Protein AF-0000000072570140 (afdb_homodimer)

Radius of gyration: 16.94 Å; Cα contacts (8 Å, |Δi|>4): 378; chains: 2; bounding box: 34×47×38 Å

Sequence (196 aa):
MKYFLIEGIVTHPERMTEKIMQEHQDYTGILMKEGKVLFSSLKSDMSSSITVVKSETEQIVQDFYREDPFLKNNIITYSISELDIHYNVSDSENWFQKMKYFLIEGIVTHPERMTEKIMQEHQDYTGILMKEGKVLFSSLKSDMSSSITVVKSETEQIVQDFYREDPFLKNNIITYSISELDIHYNVSDSENWFQK

InterPro domains:
  IPR011008 Dimeric alpha-beta barrel [SSF54909] (1-80)

Structure (mmCIF, N/CA/C/O backbone):
data_AF-0000000072570140-model_v1
#
loop_
_entity.id
_entity.type
_entity.pdbx_description
1 polymer 'YCII-related domain-containing protein'
#
loop_
_atom_site.group_PDB
_atom_site.id
_atom_site.type_symbol
_atom_site.label_atom_id
_atom_site.label_alt_id
_atom_site.label_comp_id
_atom_site.label_asym_id
_atom_site.label_entity_id
_atom_site.label_seq_id
_atom_site.pdbx_PDB_ins_code
_atom_site.Cartn_x
_atom_site.Cartn_y
_atom_site.Cartn_z
_atom_site.occupancy
_atom_site.B_iso_or_equiv
_atom_site.auth_seq_id
_atom_site.auth_comp_id
_atom_site.auth_asym_id
_atom_site.auth_atom_id
_atom_site.pdbx_PDB_model_num
ATOM 1 N N . MET A 1 1 ? -17.109 0.605 -6.273 1 92.06 1 MET A N 1
ATOM 2 C CA . MET A 1 1 ? -15.922 -0.218 -6.078 1 92.06 1 MET A CA 1
ATOM 3 C C . MET A 1 1 ? -15.133 0.239 -4.855 1 92.06 1 MET A C 1
ATOM 5 O O . MET A 1 1 ? -15.094 1.432 -4.547 1 92.06 1 MET A O 1
ATOM 9 N N . LYS A 1 2 ? -14.695 -0.801 -4.133 1 97.44 2 LYS A N 1
ATOM 10 C CA . LYS A 1 2 ? -13.867 -0.566 -2.955 1 97.44 2 LYS A CA 1
ATOM 11 C C . LYS A 1 2 ? -12.406 -0.902 -3.236 1 97.44 2 LYS A C 1
ATOM 13 O O . LYS A 1 2 ? -12.094 -1.59 -4.211 1 97.44 2 LYS A O 1
ATOM 18 N N . TYR A 1 3 ? -11.5 -0.307 -2.428 1 98.5 3 TYR A N 1
ATOM 19 C CA . TYR A 1 3 ? -10.062 -0.52 -2.578 1 98.5 3 TYR A CA 1
ATOM 20 C C . TYR A 1 3 ? -9.5 -1.3 -1.396 1 98.5 3 TYR A C 1
ATOM 22 O O . TYR A 1 3 ? -9.891 -1.066 -0.25 1 98.5 3 TYR A O 1
ATOM 30 N N . PHE A 1 4 ? -8.586 -2.195 -1.706 1 98.81 4 PHE A N 1
ATOM 31 C CA . PHE A 1 4 ? -8.039 -3.055 -0.665 1 98.81 4 PHE A CA 1
ATOM 32 C C . PHE A 1 4 ? -6.52 -3.156 -0.787 1 98.81 4 PHE A C 1
ATOM 34 O O . PHE A 1 4 ? -5.988 -3.244 -1.894 1 98.81 4 PHE A O 1
ATOM 41 N N . LEU A 1 5 ? -5.871 -3.082 0.34 1 98.81 5 LEU A N 1
ATOM 42 C CA . LEU A 1 5 ? -4.469 -3.479 0.456 1 98.81 5 LEU A CA 1
ATOM 43 C C . LEU A 1 5 ? -4.352 -4.961 0.793 1 98.81 5 LEU A C 1
ATOM 45 O O . LEU A 1 5 ? -4.941 -5.43 1.771 1 98.81 5 LEU A O 1
ATOM 49 N N . ILE A 1 6 ? -3.598 -5.691 -0.021 1 98.81 6 ILE A N 1
ATOM 50 C CA . ILE A 1 6 ? -3.223 -7.074 0.255 1 98.81 6 ILE A CA 1
ATOM 51 C C . ILE A 1 6 ? -1.755 -7.137 0.675 1 98.81 6 ILE A C 1
ATOM 53 O O . ILE A 1 6 ? -0.86 -6.859 -0.126 1 98.81 6 ILE A O 1
ATOM 57 N N . GLU A 1 7 ? -1.538 -7.43 1.908 1 98.56 7 GLU A N 1
ATOM 58 C CA . GLU A 1 7 ? -0.18 -7.684 2.381 1 98.56 7 GLU A CA 1
ATOM 59 C C . GLU A 1 7 ? 0.076 -9.18 2.543 1 98.56 7 GLU A C 1
ATOM 61 O O . GLU A 1 7 ? -0.652 -9.867 3.264 1 98.56 7 GLU A O 1
ATOM 66 N N . GLY A 1 8 ? 1.07 -9.656 1.842 1 98.56 8 GLY A N 1
ATOM 67 C CA . GLY A 1 8 ? 1.471 -11.047 1.928 1 98.56 8 GLY A CA 1
ATOM 68 C C . GLY A 1 8 ? 2.818 -11.242 2.598 1 98.56 8 GLY A C 1
ATOM 69 O O . GLY A 1 8 ? 3.854 -10.883 2.033 1 98.56 8 GLY A O 1
ATOM 70 N N . ILE A 1 9 ? 2.816 -11.797 3.799 1 98.38 9 ILE A N 1
ATOM 71 C CA . ILE A 1 9 ? 4.055 -12.102 4.504 1 98.38 9 ILE A CA 1
ATOM 72 C C . ILE A 1 9 ? 4.625 -13.422 3.998 1 98.38 9 ILE A C 1
ATOM 74 O O . ILE A 1 9 ? 3.963 -14.461 4.07 1 98.38 9 ILE A O 1
ATOM 78 N N . VAL A 1 10 ? 5.836 -13.32 3.51 1 97.62 10 VAL A N 1
ATOM 79 C CA . VAL A 1 10 ? 6.504 -14.523 3.029 1 97.62 10 VAL A CA 1
ATOM 80 C C . VAL A 1 10 ? 7.094 -15.289 4.211 1 97.62 10 VAL A C 1
ATOM 82 O O . VAL A 1 10 ? 8.0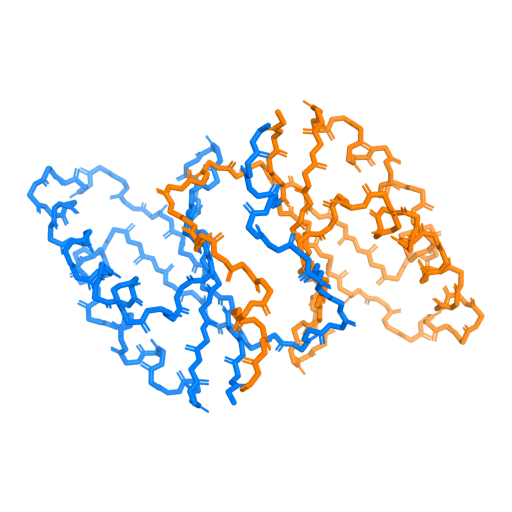62 -14.844 4.832 1 97.62 10 VAL A O 1
ATOM 85 N N . THR A 1 11 ? 6.57 -16.469 4.461 1 96.88 11 THR A N 1
ATOM 86 C CA . THR A 1 11 ? 6.941 -17.219 5.66 1 96.88 11 THR A CA 1
ATOM 87 C C . THR A 1 11 ? 7.914 -18.344 5.32 1 96.88 11 THR A C 1
ATOM 89 O O . THR A 1 11 ? 8.805 -18.656 6.109 1 96.88 11 THR A O 1
ATOM 92 N N . HIS A 1 12 ? 7.77 -19 4.156 1 97.38 12 HIS A N 1
ATOM 93 C CA . HIS A 1 12 ? 8.602 -20.125 3.75 1 97.38 12 HIS A CA 1
ATOM 94 C C . HIS A 1 12 ? 9.086 -19.953 2.312 1 97.38 12 HIS A C 1
ATOM 96 O O . HIS A 1 12 ? 8.703 -20.734 1.432 1 97.38 12 HIS A O 1
ATOM 102 N N . PRO A 1 13 ? 9.984 -18.969 2.225 1 95.38 13 PRO A N 1
ATOM 103 C CA . PRO A 1 13 ? 10.461 -18.703 0.863 1 95.38 13 PRO A CA 1
ATOM 104 C C . PRO A 1 13 ? 11.148 -19.922 0.233 1 95.38 13 PRO A C 1
ATOM 106 O O . PRO A 1 13 ? 11.203 -20.031 -0.994 1 95.38 13 PRO A O 1
ATOM 109 N N . GLU A 1 14 ? 11.664 -20.828 1.048 1 96.19 14 GLU A N 1
ATOM 110 C CA . GLU A 1 14 ? 12.375 -22 0.545 1 96.19 14 GLU A CA 1
ATOM 111 C C . GLU A 1 14 ? 11.43 -22.938 -0.189 1 96.19 14 GLU A C 1
ATOM 113 O O . GLU A 1 14 ? 11.875 -23.812 -0.949 1 96.19 14 GLU A O 1
ATOM 118 N N . ARG A 1 15 ? 10.141 -22.812 -0.042 1 97.69 15 ARG A N 1
ATOM 119 C CA . ARG A 1 15 ? 9.156 -23.672 -0.678 1 97.69 15 ARG A CA 1
ATOM 120 C C . ARG A 1 15 ? 8.781 -23.156 -2.061 1 97.69 15 ARG A C 1
ATOM 122 O O . ARG A 1 15 ? 8.047 -23.812 -2.801 1 97.69 15 ARG A O 1
ATOM 129 N N . MET A 1 16 ? 9.258 -22.031 -2.4 1 96.5 16 MET A N 1
ATOM 130 C CA . MET A 1 16 ? 8.914 -21.406 -3.676 1 96.5 16 MET A CA 1
ATOM 131 C C . MET A 1 16 ? 9.68 -22.062 -4.82 1 96.5 16 MET A C 1
ATOM 133 O O . MET A 1 16 ? 10.758 -21.594 -5.195 1 96.5 16 MET A O 1
ATOM 137 N N . THR A 1 17 ? 9.086 -23.047 -5.426 1 97.5 17 THR A N 1
ATOM 138 C CA . THR A 1 17 ? 9.664 -23.625 -6.625 1 97.5 17 THR A CA 1
ATOM 139 C C . THR A 1 17 ? 9.273 -22.828 -7.863 1 97.5 17 THR A C 1
ATOM 141 O O . THR A 1 17 ? 8.359 -22 -7.812 1 97.5 17 THR A O 1
ATOM 144 N N . GLU A 1 18 ? 10.047 -23.062 -8.938 1 97.25 18 GLU A N 1
ATOM 145 C CA . GLU A 1 18 ? 9.711 -22.406 -10.195 1 97.25 18 GLU A CA 1
ATOM 146 C C . GLU A 1 18 ? 8.281 -22.734 -10.625 1 97.25 18 GLU A C 1
ATOM 148 O O . GLU A 1 18 ? 7.566 -21.859 -11.125 1 97.25 18 GLU A O 1
ATOM 153 N N . LYS A 1 19 ? 7.906 -23.922 -10.414 1 98.31 19 LYS A N 1
ATOM 154 C CA . LYS A 1 19 ? 6.566 -24.359 -10.797 1 98.31 19 LYS A CA 1
ATOM 155 C C . LYS A 1 19 ? 5.496 -23.625 -9.992 1 98.31 19 LYS A C 1
ATOM 157 O O . LYS A 1 19 ? 4.527 -23.109 -10.555 1 98.31 19 LYS A O 1
ATOM 162 N N . ILE A 1 20 ? 5.598 -23.547 -8.68 1 98.25 20 ILE A N 1
ATOM 163 C CA . ILE A 1 20 ? 4.613 -22.906 -7.812 1 98.25 20 ILE A CA 1
ATOM 164 C C . ILE A 1 20 ? 4.566 -21.406 -8.117 1 98.25 20 ILE A C 1
ATOM 166 O O . ILE A 1 20 ? 3.494 -20.797 -8.117 1 98.25 20 ILE A O 1
ATOM 170 N N . MET A 1 21 ? 5.723 -20.891 -8.391 1 97 21 MET A N 1
ATOM 171 C CA . MET A 1 21 ? 5.805 -19.484 -8.773 1 97 21 MET A CA 1
ATOM 172 C C . MET A 1 21 ? 5 -19.203 -10.047 1 97 21 MET A C 1
ATOM 174 O O . MET A 1 21 ? 4.223 -18.25 -10.102 1 97 21 MET A O 1
ATOM 178 N N . GLN A 1 22 ? 5.18 -20.031 -11.039 1 98.19 22 GLN A N 1
ATOM 179 C CA . GLN A 1 22 ? 4.438 -19.875 -12.289 1 98.19 22 GLN A CA 1
ATOM 180 C C . GLN A 1 22 ? 2.934 -20 -12.047 1 98.19 22 GLN A C 1
ATOM 182 O O . GLN A 1 22 ? 2.143 -19.234 -12.594 1 98.19 22 GLN A O 1
ATOM 187 N N . GLU A 1 23 ? 2.545 -20.938 -11.227 1 98.62 23 GLU A N 1
ATOM 188 C CA . GLU A 1 23 ? 1.137 -21.109 -10.891 1 98.62 23 GLU A CA 1
ATOM 189 C C . GLU A 1 23 ? 0.575 -19.875 -10.195 1 98.62 23 GLU A C 1
ATOM 191 O O . GLU A 1 23 ? -0.545 -19.438 -10.484 1 98.62 23 GLU A O 1
ATOM 196 N N . HIS A 1 24 ? 1.32 -19.344 -9.266 1 98.19 24 HIS A N 1
ATOM 197 C CA . HIS A 1 24 ? 0.935 -18.141 -8.547 1 98.19 24 HIS A CA 1
ATOM 198 C C . HIS A 1 24 ? 0.761 -16.969 -9.508 1 98.19 24 HIS A C 1
ATOM 200 O O . HIS A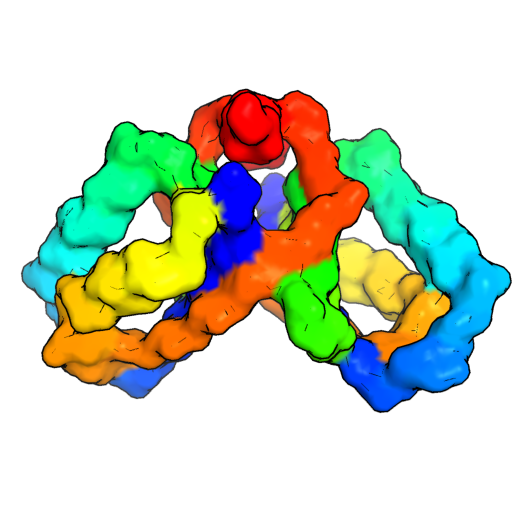 1 24 ? -0.252 -16.266 -9.461 1 98.19 24 HIS A O 1
ATOM 206 N N . GLN A 1 25 ? 1.723 -16.781 -10.367 1 97.25 25 GLN A N 1
ATOM 207 C CA . GLN A 1 25 ? 1.676 -15.688 -11.328 1 97.25 25 GLN A CA 1
ATOM 208 C C . GLN A 1 25 ? 0.486 -15.828 -12.273 1 97.25 25 GLN A C 1
ATOM 210 O O . GLN A 1 25 ? -0.207 -14.852 -12.562 1 97.25 25 GLN A O 1
ATOM 215 N N . ASP A 1 26 ? 0.3 -17.062 -12.773 1 98.19 26 ASP A N 1
ATOM 216 C CA . ASP A 1 26 ? -0.85 -17.312 -13.633 1 98.19 26 ASP A CA 1
ATOM 217 C C . ASP A 1 26 ? -2.158 -17 -12.906 1 98.19 26 ASP A C 1
ATOM 219 O O . ASP A 1 26 ? -3.066 -16.406 -13.477 1 98.19 26 ASP A O 1
ATOM 223 N N . TYR A 1 27 ? -2.234 -17.422 -11.719 1 98.62 27 TYR A N 1
ATOM 224 C CA . TYR A 1 27 ? -3.451 -17.234 -10.938 1 98.62 27 TYR A CA 1
ATOM 225 C C . TYR A 1 27 ? -3.719 -15.758 -10.68 1 98.62 27 TYR A C 1
ATOM 227 O O . TYR A 1 27 ? -4.793 -15.25 -11.008 1 98.62 27 TYR A O 1
ATOM 235 N N . THR A 1 28 ? -2.68 -15.016 -10.125 1 97.25 28 THR A N 1
ATOM 236 C CA . THR A 1 28 ? -2.879 -13.609 -9.797 1 97.25 28 THR A CA 1
ATOM 237 C C . THR A 1 28 ? -2.988 -12.773 -11.07 1 97.25 28 THR A C 1
ATOM 239 O O . THR A 1 28 ? -3.582 -11.688 -11.055 1 97.25 28 THR A O 1
ATOM 242 N N . GLY A 1 29 ? -2.416 -13.305 -12.141 1 97.44 29 GLY A N 1
ATOM 243 C CA . GLY A 1 29 ? -2.551 -12.648 -13.43 1 97.44 29 GLY A CA 1
ATOM 244 C C . GLY A 1 29 ? -3.994 -12.438 -13.844 1 97.44 29 GLY A C 1
ATOM 245 O O . GLY A 1 29 ? -4.297 -11.539 -14.625 1 97.44 29 GLY A O 1
ATOM 246 N N . ILE A 1 30 ? -4.875 -13.258 -13.406 1 97.19 30 ILE A N 1
ATOM 247 C CA . ILE A 1 30 ? -6.297 -13.133 -13.711 1 97.19 30 ILE A CA 1
ATOM 248 C C . ILE A 1 30 ? -6.797 -11.758 -13.281 1 97.19 30 ILE A C 1
ATOM 250 O O . ILE A 1 30 ? -7.461 -11.062 -14.055 1 97.19 30 ILE A O 1
ATOM 254 N N . LEU A 1 31 ? -6.488 -11.336 -12.055 1 96.5 31 LEU A N 1
ATOM 255 C CA . LEU A 1 31 ? -6.91 -10.039 -11.539 1 96.5 31 LEU A CA 1
ATOM 256 C C . LEU A 1 31 ? -6.293 -8.906 -12.352 1 96.5 31 LEU A C 1
ATOM 258 O O . LEU A 1 31 ? -6.934 -7.879 -12.57 1 96.5 31 LEU A O 1
ATOM 262 N N . MET A 1 32 ? -5.07 -9.156 -12.773 1 96.31 32 MET A N 1
ATOM 263 C CA . MET A 1 32 ? -4.375 -8.156 -13.578 1 96.31 32 MET A CA 1
ATOM 264 C C . MET A 1 32 ? -5.059 -7.965 -14.93 1 96.31 32 MET A C 1
ATOM 266 O O . MET A 1 32 ? -5.289 -6.836 -15.359 1 96.31 32 MET A O 1
ATOM 270 N N . LYS A 1 33 ? -5.402 -9.039 -15.5 1 96.06 33 LYS A N 1
ATOM 271 C CA . LYS A 1 33 ? -6.066 -9 -16.797 1 96.06 33 LYS A CA 1
ATOM 272 C C . LYS A 1 33 ? -7.445 -8.352 -16.703 1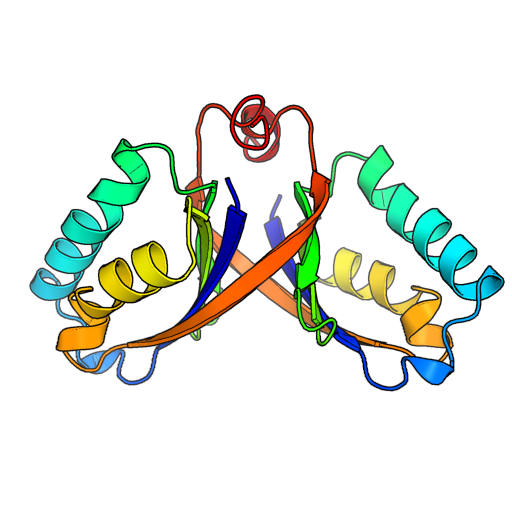 96.06 33 LYS A C 1
ATOM 274 O O . LYS A 1 33 ? -7.887 -7.676 -17.625 1 96.06 33 LYS A O 1
ATOM 279 N N . GLU A 1 34 ? -8.07 -8.438 -15.594 1 96.06 34 GLU A N 1
ATOM 280 C CA . GLU A 1 34 ? -9.391 -7.859 -15.367 1 96.06 34 GLU A CA 1
ATOM 281 C C . GLU A 1 34 ? -9.289 -6.371 -15.031 1 96.06 34 GLU A C 1
ATOM 283 O O . GLU A 1 34 ? -10.305 -5.703 -14.844 1 96.06 34 GLU A O 1
ATOM 288 N N . GLY A 1 35 ? -8.109 -5.855 -14.836 1 94.88 35 GLY A N 1
ATOM 289 C CA . GLY A 1 35 ? -7.906 -4.445 -14.539 1 94.88 35 GLY A CA 1
ATOM 290 C C . GLY A 1 35 ? -8.156 -4.102 -13.086 1 94.88 35 GLY A C 1
ATOM 291 O O . GLY A 1 35 ? -8.422 -2.943 -12.75 1 94.88 35 GLY A O 1
ATOM 292 N N . LYS A 1 36 ? -8.07 -5.09 -12.211 1 96.94 36 LYS A N 1
ATOM 293 C CA . LYS A 1 36 ? -8.461 -4.879 -10.82 1 96.94 36 LYS A CA 1
ATOM 294 C C . LYS A 1 36 ? -7.238 -4.57 -9.953 1 96.94 36 LYS A C 1
ATOM 296 O O . LYS A 1 36 ? -7.383 -4.145 -8.805 1 96.94 36 LYS A O 1
ATOM 301 N N . VAL A 1 37 ? -6.043 -4.75 -10.5 1 97.56 37 VAL A N 1
ATOM 302 C CA . VAL A 1 37 ? -4.82 -4.539 -9.734 1 97.56 37 VAL A CA 1
ATOM 303 C C . VAL A 1 37 ? -4.203 -3.195 -10.109 1 97.56 37 VAL A C 1
ATOM 305 O O . VAL A 1 37 ? -3.934 -2.932 -11.281 1 97.56 37 VAL A O 1
ATOM 308 N N . LEU A 1 38 ? -4.039 -2.342 -9.055 1 97 38 LEU A N 1
ATOM 309 C CA . LEU A 1 38 ? -3.334 -1.089 -9.297 1 97 38 LEU A CA 1
ATOM 310 C C . LEU A 1 38 ? -1.847 -1.337 -9.516 1 97 38 LEU A C 1
ATOM 312 O O . LEU A 1 38 ? -1.289 -0.917 -10.539 1 97 38 LEU A O 1
ATOM 316 N N . PHE A 1 39 ? -1.27 -1.992 -8.578 1 97.5 39 PHE A N 1
ATOM 317 C CA . PHE A 1 39 ? 0.095 -2.488 -8.719 1 97.5 39 PHE A CA 1
ATOM 318 C C . PHE A 1 39 ? 0.314 -3.721 -7.844 1 97.5 39 PHE A C 1
ATOM 320 O O . PHE A 1 39 ? -0.443 -3.965 -6.902 1 97.5 39 PHE A O 1
ATOM 327 N N . SER A 1 40 ? 1.276 -4.551 -8.141 1 97.94 40 SER A N 1
ATOM 328 C CA . SER A 1 40 ? 1.784 -5.68 -7.375 1 97.94 40 SER A CA 1
ATOM 329 C C . SER A 1 40 ? 3.285 -5.559 -7.137 1 97.94 40 SER A C 1
ATOM 331 O O . SER A 1 40 ? 4.035 -5.18 -8.039 1 97.94 40 SER A O 1
ATOM 333 N N . SER A 1 41 ? 3.686 -5.848 -5.895 1 98.25 41 SER A N 1
ATOM 334 C CA . SER A 1 41 ? 5.074 -5.59 -5.531 1 98.25 41 SER A CA 1
ATOM 335 C C . SER A 1 41 ? 5.551 -6.551 -4.445 1 98.25 41 SER A C 1
ATOM 337 O O . SER A 1 41 ? 4.746 -7.266 -3.848 1 98.25 41 SER A O 1
ATOM 339 N N . LEU A 1 42 ? 6.844 -6.609 -4.32 1 96.62 42 LEU A N 1
ATOM 340 C CA . LEU A 1 42 ? 7.578 -7.215 -3.215 1 96.62 42 LEU A CA 1
ATOM 341 C C . LEU A 1 42 ? 8.438 -6.18 -2.496 1 96.62 42 LEU A C 1
ATOM 343 O O . LEU A 1 42 ? 9.078 -5.348 -3.137 1 96.62 42 LEU A O 1
ATOM 347 N N . LYS A 1 43 ? 8.305 -6.16 -1.139 1 97.06 43 LYS A N 1
ATOM 348 C CA . LYS A 1 43 ? 9.281 -5.32 -0.453 1 97.06 43 LYS A CA 1
ATOM 349 C C . LYS A 1 43 ? 10.711 -5.73 -0.811 1 97.06 43 LYS A C 1
ATOM 351 O O . LYS A 1 43 ? 10.992 -6.914 -0.994 1 97.06 43 LYS A O 1
ATOM 356 N N . SER A 1 44 ? 11.594 -4.793 -0.907 1 94.38 44 SER A N 1
ATOM 357 C CA . SER A 1 44 ? 12.938 -5.031 -1.434 1 94.38 44 SER A CA 1
ATOM 358 C C . SER A 1 44 ? 13.703 -6.031 -0.573 1 94.38 44 SER A C 1
ATOM 360 O O . SER A 1 44 ? 14.641 -6.668 -1.043 1 94.38 44 SER A O 1
ATOM 362 N N . ASP A 1 45 ? 13.25 -6.145 0.712 1 93.38 45 ASP A N 1
ATOM 363 C CA . ASP A 1 45 ? 13.891 -7.141 1.562 1 93.38 45 ASP A CA 1
ATOM 364 C C . ASP A 1 45 ? 13.234 -8.508 1.396 1 93.38 45 ASP A C 1
ATOM 366 O O . ASP A 1 45 ? 13.547 -9.445 2.133 1 93.38 45 ASP A O 1
ATOM 370 N N . MET A 1 46 ? 12.289 -8.578 0.51 1 91.12 46 MET A N 1
ATOM 371 C CA . MET A 1 46 ? 11.602 -9.797 0.101 1 91.12 46 MET A CA 1
ATOM 372 C C . MET A 1 46 ? 10.742 -10.344 1.237 1 91.12 46 MET A C 1
ATOM 374 O O . MET A 1 46 ? 10.297 -11.492 1.186 1 91.12 46 MET A O 1
ATOM 378 N N . SER A 1 47 ? 10.469 -9.516 2.172 1 94.88 47 SER A N 1
ATOM 379 C CA . SER A 1 47 ? 9.758 -9.984 3.355 1 94.88 47 SER A CA 1
ATOM 380 C C . SER A 1 47 ? 8.258 -10.039 3.115 1 94.88 47 SER A C 1
ATOM 382 O O . SER A 1 47 ? 7.555 -10.867 3.703 1 94.88 47 SER A O 1
ATOM 384 N N . SER A 1 48 ? 7.75 -9.125 2.33 1 97.69 48 SER A N 1
ATOM 385 C CA . SER A 1 48 ? 6.301 -9 2.211 1 97.69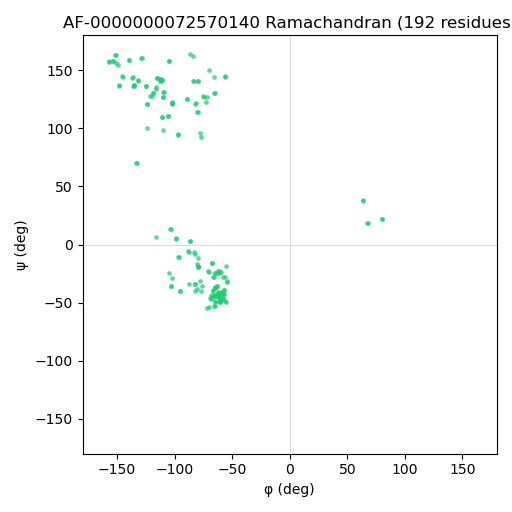 48 SER A CA 1
ATOM 386 C C . SER A 1 48 ? 5.898 -8.523 0.819 1 97.69 48 SER A C 1
ATOM 388 O O . SER A 1 48 ? 6.559 -7.656 0.24 1 97.69 48 SER A O 1
ATOM 390 N N . SER A 1 49 ? 4.871 -9.164 0.285 1 98.31 49 SER A N 1
ATOM 391 C CA . SER A 1 49 ? 4.234 -8.625 -0.915 1 98.31 49 SER A CA 1
ATOM 392 C C . SER A 1 49 ? 3.219 -7.543 -0.566 1 98.31 49 SER A C 1
ATOM 394 O O . SER A 1 49 ? 2.539 -7.629 0.459 1 98.31 49 SER A O 1
ATOM 396 N N . ILE A 1 50 ? 3.143 -6.5 -1.34 1 98.69 50 ILE A N 1
ATOM 397 C CA . ILE A 1 50 ? 2.166 -5.422 -1.227 1 98.69 50 ILE A CA 1
ATOM 398 C C . ILE A 1 50 ? 1.418 -5.262 -2.547 1 98.69 50 ILE A C 1
ATOM 400 O O . ILE A 1 50 ? 2.033 -5.043 -3.594 1 98.69 50 ILE A O 1
ATOM 404 N N . THR A 1 51 ? 0.156 -5.402 -2.508 1 98.75 51 THR A N 1
ATOM 405 C CA . THR A 1 51 ? -0.697 -5.254 -3.684 1 98.75 51 THR A CA 1
ATOM 406 C C . THR A 1 51 ? -1.94 -4.434 -3.348 1 98.75 51 THR A C 1
ATOM 408 O O . THR A 1 51 ? -2.543 -4.617 -2.287 1 98.75 51 THR A O 1
ATOM 411 N N . VAL A 1 52 ? -2.334 -3.506 -4.211 1 98.5 52 VAL A N 1
ATOM 412 C CA . VAL A 1 52 ? -3.598 -2.789 -4.082 1 98.5 52 VAL A CA 1
ATOM 413 C C . VAL A 1 52 ? -4.555 -3.225 -5.188 1 98.5 52 VAL A C 1
ATOM 415 O O . VAL A 1 52 ? -4.203 -3.203 -6.371 1 98.5 52 VAL A O 1
ATOM 418 N N . VAL A 1 53 ? -5.73 -3.621 -4.789 1 98.44 53 VAL A N 1
ATOM 419 C CA . VAL A 1 53 ? -6.734 -4.094 -5.734 1 98.44 53 VAL A CA 1
ATOM 420 C C . VAL A 1 53 ? -8.055 -3.369 -5.488 1 98.44 53 VAL A C 1
ATOM 422 O O . VAL A 1 53 ? -8.266 -2.797 -4.418 1 98.44 53 VAL A O 1
ATOM 425 N N . LYS A 1 54 ? -8.93 -3.385 -6.496 1 97.88 54 LYS A N 1
ATOM 426 C CA . LYS A 1 54 ? -10.297 -2.902 -6.32 1 97.88 54 LYS A CA 1
ATOM 427 C C . LYS A 1 54 ? -11.305 -4.035 -6.492 1 97.88 54 LYS A C 1
ATOM 429 O O . LYS A 1 54 ? -11.062 -4.98 -7.242 1 97.88 54 LYS A O 1
ATOM 434 N N . SER A 1 55 ? -12.352 -4.043 -5.742 1 98.25 55 SER A N 1
ATOM 435 C CA . SER A 1 55 ? -13.391 -5.07 -5.727 1 98.25 55 SER A CA 1
ATOM 436 C C . SER A 1 55 ? -14.703 -4.523 -5.18 1 98.25 55 SER A C 1
ATOM 438 O O . SER A 1 55 ? -14.711 -3.525 -4.457 1 98.25 55 SER A O 1
ATOM 440 N N . GLU A 1 56 ? -15.805 -5.191 -5.543 1 97.88 56 GLU A N 1
ATOM 441 C CA . GLU A 1 56 ? -17.109 -4.797 -5.02 1 97.88 56 GLU A CA 1
ATOM 442 C C . GLU A 1 56 ? -17.203 -5.043 -3.518 1 97.88 56 GLU A C 1
ATOM 444 O O . GLU A 1 56 ? -17.797 -4.25 -2.787 1 97.88 56 GLU A O 1
ATOM 449 N N . THR A 1 57 ? -16.641 -6.168 -3.084 1 98.06 57 THR A N 1
ATOM 450 C CA . THR A 1 57 ? -16.688 -6.508 -1.665 1 98.06 57 THR A CA 1
ATOM 451 C C . THR A 1 57 ? -15.359 -7.094 -1.199 1 98.06 57 THR A C 1
ATOM 453 O O . THR A 1 57 ? -14.562 -7.57 -2.014 1 98.06 57 THR A O 1
ATOM 456 N N . GLU A 1 58 ? -15.188 -7.008 0.129 1 98.12 58 GLU A N 1
ATOM 457 C CA . GLU A 1 58 ? -14.008 -7.625 0.727 1 98.12 58 GLU A CA 1
ATOM 458 C C . GLU A 1 58 ? -14.031 -9.141 0.557 1 98.12 58 GLU A C 1
ATOM 460 O O . GLU A 1 58 ? -12.984 -9.773 0.366 1 98.12 58 GLU A O 1
ATOM 465 N N . GLN A 1 59 ? -15.203 -9.711 0.653 1 98.62 59 GLN A N 1
ATOM 466 C CA . GLN A 1 59 ? -15.359 -11.164 0.554 1 98.62 59 GLN A CA 1
ATOM 467 C C . GLN A 1 59 ? -14.805 -11.68 -0.771 1 98.62 59 GLN A C 1
ATOM 469 O O . GLN A 1 59 ? -14.172 -12.734 -0.813 1 98.62 59 GLN A O 1
ATOM 474 N N . ILE A 1 60 ? -15.047 -11.008 -1.881 1 98.62 60 ILE A N 1
ATOM 475 C CA . ILE A 1 60 ? -14.555 -11.398 -3.195 1 98.62 60 ILE A CA 1
ATOM 476 C C . ILE A 1 60 ? -13.023 -11.461 -3.174 1 98.62 60 ILE A C 1
ATOM 478 O O . ILE A 1 60 ? -12.43 -12.414 -3.684 1 98.62 60 ILE A O 1
ATOM 482 N N . VAL A 1 61 ? -12.383 -10.5 -2.52 1 98.75 61 VAL A N 1
ATOM 483 C CA . VAL A 1 61 ? -10.93 -10.43 -2.428 1 98.75 61 VAL A CA 1
ATOM 484 C C . VAL A 1 61 ? -10.414 -11.586 -1.57 1 98.75 61 VAL A C 1
ATOM 486 O O . VAL A 1 61 ? -9.469 -12.281 -1.957 1 98.75 61 VAL A O 1
ATOM 489 N N . GLN A 1 62 ? -11.07 -11.75 -0.437 1 98.56 62 GLN A N 1
ATOM 490 C CA . GLN A 1 62 ? -10.68 -12.828 0.46 1 98.56 62 GLN A CA 1
ATOM 491 C C . GLN A 1 62 ? -10.773 -14.188 -0.24 1 98.56 62 GLN A C 1
ATOM 493 O O . GLN A 1 62 ? -9.844 -14.992 -0.163 1 98.56 62 GLN A O 1
ATOM 498 N N . ASP A 1 63 ? -11.859 -14.398 -0.933 1 98.62 63 ASP A N 1
ATOM 499 C CA . ASP A 1 63 ? -12.055 -15.664 -1.639 1 98.62 63 ASP A CA 1
ATOM 500 C C . ASP A 1 63 ? -10.992 -15.867 -2.709 1 98.62 63 ASP A C 1
ATOM 502 O O . ASP A 1 63 ? -10.5 -16.984 -2.9 1 98.62 63 ASP A O 1
ATOM 506 N N . PHE A 1 64 ? -10.695 -14.844 -3.375 1 98.81 64 PHE A N 1
ATOM 507 C CA . PHE A 1 64 ? -9.68 -14.93 -4.418 1 98.81 64 PHE A CA 1
ATOM 508 C C . PHE A 1 64 ? -8.336 -15.336 -3.836 1 98.81 64 PHE A C 1
ATOM 510 O O . PHE A 1 64 ? -7.719 -16.297 -4.301 1 98.81 64 PHE A O 1
ATOM 517 N N . TYR A 1 65 ? -7.867 -14.719 -2.793 1 98.69 65 TYR A N 1
ATOM 518 C CA . TYR A 1 65 ? -6.516 -14.93 -2.289 1 98.69 65 TYR A CA 1
ATOM 519 C C . TYR A 1 65 ? -6.43 -16.203 -1.464 1 98.69 65 TYR A C 1
ATOM 521 O O . TYR A 1 65 ? -5.34 -16.734 -1.238 1 98.69 65 TYR A O 1
ATOM 529 N N . ARG A 1 66 ? -7.594 -16.672 -1.025 1 98.38 66 ARG A N 1
ATOM 530 C CA . ARG A 1 66 ? -7.625 -17.984 -0.368 1 98.38 66 ARG A CA 1
ATOM 531 C C . ARG A 1 66 ? -7.195 -19.094 -1.326 1 98.38 66 ARG A C 1
ATOM 533 O O . ARG A 1 66 ? -6.723 -20.141 -0.894 1 98.38 66 ARG A O 1
ATOM 540 N N . GLU A 1 67 ? -7.355 -18.844 -2.613 1 98.56 67 GLU A N 1
ATOM 541 C CA . GLU A 1 67 ? -7.059 -19.859 -3.617 1 98.56 67 GLU A CA 1
ATOM 542 C C . GLU A 1 67 ? -5.684 -19.641 -4.238 1 98.56 67 GLU A C 1
ATOM 544 O O . GLU A 1 67 ? -5.277 -20.375 -5.145 1 98.56 67 GLU A O 1
ATOM 549 N N . ASP A 1 68 ? -4.941 -18.688 -3.756 1 98.69 68 ASP A N 1
ATOM 550 C CA . ASP A 1 68 ? -3.615 -18.391 -4.297 1 98.69 68 ASP A CA 1
ATOM 551 C C . ASP A 1 68 ? -2.664 -19.562 -4.066 1 98.69 68 ASP A C 1
ATOM 553 O O . ASP A 1 68 ? -2.508 -20.031 -2.934 1 98.69 68 ASP A O 1
ATOM 557 N N . PRO A 1 69 ? -1.938 -20.047 -5.055 1 98.81 69 PRO A N 1
ATOM 558 C CA . PRO A 1 69 ? -1.005 -21.172 -4.926 1 98.81 69 PRO A CA 1
ATOM 559 C C . PRO A 1 69 ? 0.031 -20.953 -3.824 1 98.81 69 PRO A C 1
ATOM 561 O O . PRO A 1 69 ? 0.444 -21.906 -3.164 1 98.81 69 PRO A O 1
ATOM 564 N N . PHE A 1 70 ? 0.459 -19.734 -3.541 1 98.62 70 PHE A N 1
ATOM 565 C CA . PHE A 1 70 ? 1.431 -19.469 -2.486 1 98.62 70 PHE A CA 1
ATOM 566 C C . PHE A 1 70 ? 0.831 -19.766 -1.115 1 98.62 70 PHE A C 1
ATOM 568 O O . PHE A 1 70 ? 1.493 -20.328 -0.249 1 98.62 70 PHE A O 1
ATOM 575 N N . LEU A 1 71 ? -0.392 -19.281 -0.964 1 98.69 71 LEU A N 1
ATOM 576 C CA . LEU A 1 71 ? -1.054 -19.562 0.305 1 98.69 71 LEU A CA 1
ATOM 577 C C . LEU A 1 71 ? -1.296 -21.062 0.47 1 98.69 71 LEU A C 1
ATOM 579 O O . LEU A 1 71 ? -0.992 -21.625 1.521 1 98.69 71 LEU A O 1
ATOM 583 N N . LYS A 1 72 ? -1.759 -21.719 -0.562 1 98.5 72 LYS A N 1
ATOM 584 C CA . LYS A 1 72 ? -2.117 -23.125 -0.533 1 98.5 72 LYS A CA 1
ATOM 585 C C . LYS A 1 72 ? -0.889 -24 -0.282 1 98.5 72 LYS A C 1
ATOM 587 O O . LYS A 1 72 ? -1.005 -25.109 0.252 1 98.5 72 LYS A O 1
ATOM 592 N N . ASN A 1 73 ? 0.283 -23.516 -0.602 1 98.5 73 ASN A N 1
ATOM 593 C CA . ASN A 1 73 ? 1.513 -24.266 -0.393 1 98.5 73 ASN A CA 1
ATOM 594 C C . ASN A 1 73 ? 2.291 -23.75 0.812 1 98.5 73 ASN A C 1
ATOM 596 O O . ASN A 1 73 ? 3.484 -24.031 0.95 1 98.5 73 ASN A O 1
ATOM 600 N N . ASN A 1 74 ? 1.729 -22.953 1.658 1 98.12 74 ASN A N 1
ATOM 601 C CA . ASN A 1 74 ? 2.275 -22.484 2.922 1 98.12 74 ASN A CA 1
ATOM 602 C C . ASN A 1 74 ? 3.527 -21.641 2.707 1 98.12 74 ASN A C 1
ATOM 604 O O . ASN A 1 74 ? 4.508 -21.766 3.443 1 98.12 74 ASN A O 1
ATOM 608 N N . ILE A 1 75 ? 3.518 -20.875 1.693 1 98.44 75 ILE A N 1
ATOM 609 C CA . ILE A 1 75 ? 4.648 -20.016 1.38 1 98.44 75 ILE A CA 1
ATOM 610 C C . ILE A 1 75 ? 4.402 -18.625 1.956 1 98.44 75 ILE A C 1
ATOM 612 O O . ILE A 1 75 ? 5.336 -17.969 2.438 1 98.44 75 ILE A O 1
ATOM 616 N N . ILE A 1 76 ? 3.152 -18.156 1.856 1 98.5 76 ILE A N 1
ATOM 617 C CA . ILE A 1 76 ? 2.785 -16.781 2.164 1 98.5 76 ILE A CA 1
ATOM 618 C C . ILE A 1 76 ? 1.49 -16.766 2.973 1 98.5 76 ILE A C 1
ATOM 620 O O . ILE A 1 76 ? 0.671 -17.672 2.869 1 98.5 76 ILE A O 1
ATOM 624 N N . THR A 1 77 ? 1.326 -15.852 3.928 1 98.56 77 THR A N 1
ATOM 625 C CA . THR A 1 77 ? 0.056 -15.547 4.574 1 98.56 77 THR A CA 1
ATOM 626 C C . THR A 1 77 ? -0.407 -14.141 4.219 1 98.56 77 THR A C 1
ATOM 628 O O . THR A 1 77 ? 0.406 -13.219 4.129 1 98.56 77 THR A O 1
ATOM 631 N N . TYR A 1 78 ? -1.729 -14 4.035 1 98.62 78 TYR A N 1
ATOM 632 C CA . TYR A 1 78 ? -2.244 -12.711 3.57 1 98.62 78 TYR A CA 1
ATOM 633 C C . TYR A 1 78 ? -3.035 -12.016 4.668 1 98.62 78 TYR A C 1
ATOM 635 O O . TYR A 1 78 ? -3.736 -12.664 5.449 1 98.62 78 TYR A O 1
ATOM 643 N N . SER A 1 79 ? -2.881 -10.734 4.734 1 98 79 SER A N 1
ATOM 644 C CA . SER A 1 79 ? -3.805 -9.82 5.406 1 98 79 SER A CA 1
ATOM 645 C C . SER A 1 79 ? -4.441 -8.852 4.418 1 98 79 SER A C 1
ATOM 647 O O . SER A 1 79 ? -3.766 -8.336 3.527 1 98 79 SER A O 1
ATOM 649 N N . ILE A 1 80 ? -5.734 -8.719 4.562 1 98.44 80 ILE A N 1
ATOM 650 C CA . ILE A 1 80 ? -6.492 -7.867 3.654 1 98.44 80 ILE A CA 1
ATOM 651 C C . ILE A 1 80 ? -7.176 -6.754 4.445 1 98.44 80 ILE A C 1
ATOM 653 O O . ILE A 1 80 ? -7.848 -7.012 5.445 1 98.44 80 ILE A O 1
ATOM 657 N N . SER A 1 81 ? -6.969 -5.492 4.023 1 98.19 81 SER A N 1
ATOM 658 C CA . SER A 1 81 ? -7.582 -4.336 4.672 1 98.19 81 SER A CA 1
ATOM 659 C C . SER A 1 81 ? -8.227 -3.406 3.646 1 98.19 81 SER A C 1
ATOM 661 O O . SER A 1 81 ? -7.66 -3.168 2.576 1 98.19 81 SER A O 1
ATOM 663 N N . GLU A 1 82 ? -9.367 -2.883 4.039 1 98.62 82 GLU A N 1
ATOM 664 C CA . GLU A 1 82 ? -10.023 -1.898 3.186 1 98.62 82 GLU A CA 1
ATOM 665 C C . GLU A 1 82 ? -9.391 -0.521 3.338 1 98.62 82 GLU A C 1
ATOM 667 O O . GLU A 1 82 ? -9.055 -0.105 4.449 1 98.62 82 GLU A O 1
ATOM 672 N N . LEU A 1 83 ? -9.281 0.135 2.217 1 98.44 83 LEU A N 1
ATOM 673 C CA . LEU A 1 83 ? -8.664 1.457 2.188 1 98.44 83 LEU A CA 1
ATOM 674 C C . LEU A 1 83 ? -9.703 2.537 1.917 1 98.44 83 LEU A C 1
ATOM 676 O O . LEU A 1 83 ? -10.555 2.383 1.033 1 98.44 83 LEU A O 1
ATOM 680 N N . ASP A 1 84 ? -9.688 3.547 2.695 1 97.69 84 ASP A N 1
ATOM 681 C CA . ASP A 1 84 ? -10.398 4.789 2.408 1 97.69 84 ASP A CA 1
ATOM 682 C C . ASP A 1 84 ? -9.461 5.82 1.776 1 97.69 84 ASP A C 1
ATOM 684 O O . ASP A 1 84 ? -8.758 6.543 2.482 1 97.69 84 ASP A O 1
ATOM 688 N N . ILE A 1 85 ? -9.453 5.848 0.439 1 96.81 85 ILE A N 1
ATOM 689 C CA . ILE A 1 85 ? -8.516 6.691 -0.295 1 96.81 85 ILE A CA 1
ATOM 690 C C . ILE A 1 85 ? -8.961 8.148 -0.208 1 96.81 85 ILE A C 1
ATOM 692 O O . ILE A 1 85 ? -10.094 8.484 -0.556 1 96.81 85 ILE A O 1
ATOM 696 N N . HIS A 1 86 ? -7.969 9 0.24 1 95.25 86 HIS A N 1
ATOM 697 C CA . HIS A 1 86 ? -8.289 10.414 0.406 1 95.25 86 HIS A CA 1
ATOM 698 C C . HIS A 1 86 ? -7.691 11.25 -0.719 1 95.25 86 HIS A C 1
ATOM 700 O O . HIS A 1 86 ? -8.125 12.383 -0.958 1 95.25 86 HIS A O 1
ATOM 706 N N . TYR A 1 87 ? -6.664 10.727 -1.282 1 95.44 87 TYR A N 1
ATOM 707 C CA . TYR A 1 87 ? -6.008 11.367 -2.416 1 95.44 87 TYR A CA 1
ATOM 708 C C . TYR A 1 87 ? -5.465 10.328 -3.391 1 95.44 87 TYR A C 1
ATOM 710 O O . TYR A 1 87 ? -5.004 9.258 -2.979 1 95.44 87 TYR A O 1
ATOM 718 N N . ASN A 1 88 ? -5.508 10.617 -4.664 1 95.19 88 ASN A N 1
ATOM 719 C CA . ASN A 1 88 ? -4.832 9.828 -5.695 1 95.19 88 ASN A CA 1
ATOM 720 C C . ASN A 1 88 ? -4.406 10.695 -6.875 1 95.19 88 ASN A C 1
ATOM 722 O O . ASN A 1 88 ? -4.93 11.797 -7.062 1 95.19 88 ASN A O 1
ATOM 726 N N . VAL A 1 89 ? -3.406 10.211 -7.531 1 91.12 89 VAL A N 1
ATOM 727 C CA . VAL A 1 89 ? -2.895 10.961 -8.672 1 91.12 89 VAL A CA 1
ATOM 728 C C . VAL A 1 89 ? -3.951 11.008 -9.773 1 91.12 89 VAL A C 1
ATOM 730 O O . VAL A 1 89 ? -4.75 10.078 -9.922 1 91.12 89 VAL A O 1
ATOM 733 N N . SER A 1 90 ? -4.012 12.148 -10.492 1 80.38 90 SER A N 1
ATOM 734 C CA . SER A 1 90 ? -4.93 12.273 -11.617 1 80.38 90 SER A CA 1
ATOM 735 C C . SER A 1 90 ? -4.363 11.617 -12.867 1 80.38 90 SER A C 1
ATOM 737 O O . SER A 1 90 ? -5.113 11.133 -13.719 1 80.38 90 SER A O 1
ATOM 739 N N . ASP A 1 91 ? -3.084 11.75 -13.062 1 73.31 91 ASP A N 1
ATOM 740 C CA . ASP A 1 91 ? -2.459 11.164 -14.242 1 73.31 91 ASP A CA 1
ATOM 741 C C . ASP A 1 91 ? -1.57 9.984 -13.867 1 73.31 91 ASP A C 1
ATOM 743 O O . ASP A 1 91 ? -0.394 10.164 -13.547 1 73.31 91 ASP A O 1
ATOM 747 N N . SER A 1 92 ? -2.111 8.75 -14.016 1 60.78 92 SER A N 1
ATOM 748 C CA . SER A 1 92 ? -1.435 7.531 -13.57 1 60.78 92 SER A CA 1
ATOM 749 C C . SER A 1 92 ? -0.504 6.996 -14.656 1 60.78 92 SER A C 1
ATOM 751 O O . SER A 1 92 ? 0.526 6.391 -14.352 1 60.78 92 SER A O 1
ATOM 753 N N . GLU A 1 93 ? -0.946 7.199 -15.883 1 65.25 93 GLU A N 1
ATOM 754 C CA . GLU A 1 93 ? -0.175 6.648 -17 1 65.25 93 GLU A CA 1
ATOM 755 C C . GLU A 1 93 ? 1.274 7.125 -16.953 1 65.25 93 GLU A C 1
ATOM 757 O O . GLU A 1 93 ? 2.182 6.41 -17.375 1 65.25 93 GLU A O 1
ATOM 762 N N . ASN A 1 94 ? 1.445 8.18 -16.203 1 80.81 94 ASN A N 1
ATOM 763 C CA . ASN A 1 94 ? 2.809 8.695 -16.203 1 80.81 94 ASN A CA 1
ATOM 764 C C . ASN A 1 94 ? 3.445 8.594 -14.82 1 80.81 94 ASN A C 1
ATOM 766 O O . ASN A 1 94 ? 4.641 8.852 -14.664 1 80.81 94 ASN A O 1
ATOM 770 N N . TRP A 1 95 ? 2.652 7.938 -13.977 1 92.06 95 TRP A N 1
ATOM 771 C CA . TRP A 1 95 ? 3.236 7.992 -12.641 1 92.06 95 TRP A CA 1
ATOM 772 C C . TRP A 1 95 ? 4.312 6.926 -12.477 1 92.06 95 TRP A C 1
ATOM 774 O O . TRP A 1 95 ? 5.332 7.16 -11.82 1 92.06 95 TRP A O 1
ATOM 784 N N . PHE A 1 96 ? 4.039 5.77 -13.008 1 91.75 96 PHE A N 1
ATOM 785 C CA . PHE A 1 96 ? 4.984 4.672 -12.859 1 91.75 96 PHE A CA 1
ATOM 786 C C . PHE A 1 96 ? 6.113 4.793 -13.875 1 91.75 96 PHE A C 1
ATOM 788 O O . PHE A 1 96 ? 7.113 4.074 -13.789 1 91.75 96 PHE A O 1
ATOM 795 N N . GLN A 1 97 ? 5.855 5.633 -14.906 1 77.75 97 GLN A N 1
ATOM 796 C CA . GLN A 1 97 ? 6.883 5.777 -15.93 1 77.75 97 GLN A CA 1
ATOM 797 C C . GLN A 1 97 ? 8.078 6.574 -15.406 1 77.75 97 GLN A C 1
ATOM 799 O O . GLN A 1 97 ? 7.91 7.504 -14.617 1 77.75 97 GLN A O 1
ATOM 804 N N . LYS A 1 98 ? 9.266 6.074 -15.508 1 61.19 98 LYS A N 1
ATOM 805 C CA . LYS A 1 98 ? 10.523 6.711 -15.125 1 61.19 98 LYS A CA 1
ATOM 806 C C . LYS A 1 98 ? 10.758 7.988 -15.93 1 61.19 98 LYS A C 1
ATOM 808 O O . LYS A 1 98 ? 10.344 8.086 -17.078 1 61.19 98 LYS A O 1
ATOM 813 N N . MET B 1 1 ? 13.867 6.59 -10.406 1 91.62 1 MET B N 1
ATOM 814 C CA . MET B 1 1 ? 12.961 6.801 -9.289 1 91.62 1 MET B CA 1
ATOM 815 C C . MET B 1 1 ? 12.586 5.477 -8.633 1 91.62 1 MET B C 1
ATOM 817 O O . MET B 1 1 ? 12.453 4.457 -9.312 1 91.62 1 MET B O 1
ATOM 821 N N . LYS B 1 2 ? 12.602 5.566 -7.281 1 97.38 2 LYS B N 1
ATOM 822 C CA . LYS B 1 2 ? 12.211 4.41 -6.477 1 97.38 2 LYS B CA 1
ATOM 823 C C . LYS B 1 2 ? 10.82 4.598 -5.875 1 97.38 2 LYS B C 1
ATOM 825 O O . LYS B 1 2 ? 10.305 5.715 -5.828 1 97.38 2 LYS B O 1
ATOM 830 N N . TYR B 1 3 ? 10.188 3.461 -5.52 1 98.38 3 TYR B N 1
ATOM 831 C CA . TYR B 1 3 ? 8.844 3.477 -4.941 1 98.38 3 TYR B CA 1
ATOM 832 C C . TYR B 1 3 ? 8.875 3.027 -3.486 1 98.38 3 TYR B C 1
ATOM 834 O O . TYR B 1 3 ? 9.602 2.098 -3.131 1 98.38 3 TYR B O 1
ATOM 842 N N . PHE B 1 4 ? 8.062 3.701 -2.689 1 98.81 4 PHE B N 1
ATOM 843 C CA . PHE B 1 4 ? 8.07 3.412 -1.26 1 98.81 4 PHE B CA 1
ATOM 844 C C . PHE B 1 4 ? 6.648 3.318 -0.721 1 98.81 4 PHE B C 1
ATOM 846 O O . PHE B 1 4 ? 5.777 4.102 -1.107 1 98.81 4 PHE B O 1
ATOM 853 N N . LEU B 1 5 ? 6.43 2.336 0.112 1 98.81 5 LEU B N 1
ATOM 854 C CA . LEU B 1 5 ? 5.246 2.277 0.963 1 98.81 5 LEU B CA 1
ATOM 855 C C . LEU B 1 5 ? 5.496 2.988 2.289 1 98.81 5 LEU B C 1
ATOM 857 O O . LEU B 1 5 ? 6.461 2.68 2.992 1 98.81 5 LEU B O 1
ATOM 861 N N . ILE B 1 6 ? 4.629 3.955 2.617 1 98.81 6 ILE B N 1
ATOM 862 C CA . ILE B 1 6 ? 4.609 4.605 3.924 1 98.81 6 ILE B CA 1
ATOM 863 C C . ILE B 1 6 ? 3.41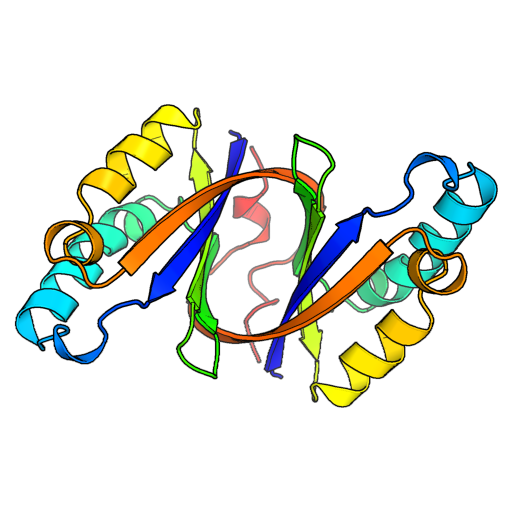2 4.105 4.73 1 98.81 6 ILE B C 1
ATOM 865 O O . ILE B 1 6 ? 2.262 4.359 4.371 1 98.81 6 ILE B O 1
ATOM 869 N N . GLU B 1 7 ? 3.695 3.352 5.742 1 98.56 7 GLU B N 1
ATOM 870 C CA . GLU B 1 7 ? 2.65 2.951 6.68 1 98.56 7 GLU B CA 1
ATOM 871 C C . GLU B 1 7 ? 2.713 3.777 7.961 1 98.56 7 GLU B C 1
ATOM 873 O O . GLU B 1 7 ? 3.75 3.818 8.625 1 98.56 7 GLU B O 1
ATOM 878 N N . GLY B 1 8 ? 1.627 4.445 8.25 1 98.56 8 GLY B N 1
ATOM 879 C CA . GLY B 1 8 ? 1.517 5.234 9.469 1 98.56 8 GLY B CA 1
ATOM 880 C C . GLY B 1 8 ? 0.544 4.652 10.477 1 98.56 8 GLY B C 1
ATOM 881 O O . GLY B 1 8 ? -0.667 4.652 10.25 1 98.56 8 GLY B O 1
ATOM 882 N N . ILE B 1 9 ? 1.063 4.137 11.586 1 98.38 9 ILE B N 1
ATOM 883 C CA . ILE B 1 9 ? 0.219 3.617 12.656 1 98.38 9 ILE B CA 1
ATOM 884 C C . ILE B 1 9 ? -0.262 4.77 13.539 1 98.38 9 ILE B C 1
ATOM 886 O O . ILE B 1 9 ? 0.547 5.504 14.102 1 98.38 9 ILE B O 1
ATOM 890 N N . VAL B 1 10 ? -1.566 4.867 13.594 1 97.62 10 VAL B N 1
ATOM 891 C CA . VAL B 1 10 ? -2.145 5.906 14.438 1 97.62 10 VAL B CA 1
ATOM 892 C C . VAL B 1 10 ? -2.141 5.449 15.898 1 97.62 10 VAL B C 1
ATOM 894 O O . VAL B 1 10 ? -2.881 4.539 16.266 1 97.62 10 VAL B O 1
ATOM 897 N N . THR B 1 11 ? -1.366 6.129 16.719 1 97 11 THR B N 1
ATOM 898 C CA . THR B 1 11 ? -1.157 5.676 18.094 1 97 11 THR B CA 1
ATOM 899 C C . THR B 1 11 ? -1.986 6.504 19.078 1 97 11 THR B C 1
ATOM 901 O O . THR B 1 11 ? -2.475 5.984 20.078 1 97 11 THR B O 1
ATOM 904 N N . HIS B 1 12 ? -2.164 7.809 18.828 1 97.44 12 HIS B N 1
ATOM 905 C CA . HIS B 1 12 ? -2.887 8.711 19.719 1 97.44 12 HIS B CA 1
ATOM 906 C C . HIS B 1 12 ? -3.865 9.586 18.953 1 97.44 12 HIS B C 1
ATOM 908 O O . HIS B 1 12 ? -3.688 10.805 18.875 1 97.44 12 HIS B O 1
ATOM 914 N N . PRO B 1 13 ? -4.891 8.867 18.484 1 95.5 13 PRO B N 1
ATOM 915 C CA . PRO B 1 13 ? -5.852 9.617 17.672 1 95.5 13 PRO B CA 1
ATOM 916 C C . PRO B 1 13 ? -6.504 10.766 18.438 1 95.5 13 PRO B C 1
ATOM 918 O O . PRO B 1 13 ? -6.973 11.734 17.844 1 95.5 13 PRO B O 1
ATOM 921 N N . GLU B 1 14 ? -6.527 10.672 19.75 1 96.25 14 GLU B N 1
ATOM 922 C CA . GLU B 1 14 ? -7.164 11.695 20.578 1 96.25 14 GLU B CA 1
ATOM 923 C C . GLU B 1 14 ? -6.395 13.016 20.516 1 96.25 14 GLU B C 1
ATOM 925 O O . GLU B 1 14 ? -6.926 14.062 20.875 1 96.25 14 GLU B O 1
ATOM 930 N N . ARG B 1 15 ? -5.184 13.016 20.047 1 97.81 15 ARG B N 1
ATOM 931 C CA . ARG B 1 15 ? -4.352 14.211 19.969 1 97.81 15 ARG B CA 1
ATOM 932 C C . ARG B 1 15 ? -4.578 14.953 18.656 1 97.81 15 ARG B C 1
ATOM 934 O O . ARG B 1 15 ? -4.062 16.062 18.469 1 97.81 15 ARG B O 1
ATOM 941 N N . MET B 1 16 ? -5.328 14.391 17.812 1 96.69 16 MET B N 1
ATOM 942 C CA . MET B 1 16 ? -5.562 14.992 16.5 1 96.69 16 MET B CA 1
ATOM 943 C C . MET B 1 16 ? -6.57 16.125 16.594 1 96.69 16 MET B C 1
ATOM 945 O O . MET B 1 16 ? -7.773 15.914 16.453 1 96.69 16 MET B O 1
ATOM 949 N N . THR B 1 17 ? -6.059 17.328 16.703 1 97.56 17 THR B N 1
ATOM 950 C CA . THR B 1 17 ? -6.926 18.5 16.641 1 97.56 17 THR B CA 1
ATOM 951 C C . THR B 1 17 ? -7.137 18.938 15.195 1 97.56 17 THR B C 1
ATOM 953 O O . THR B 1 17 ? -6.41 18.516 14.297 1 97.56 17 THR B O 1
ATOM 956 N N . GLU B 1 18 ? -8.172 19.766 15.023 1 97.31 18 GLU B N 1
ATOM 957 C CA . GLU B 1 18 ? -8.414 20.312 13.688 1 97.31 18 GLU B CA 1
ATOM 958 C C . GLU B 1 18 ? -7.195 21.062 13.172 1 97.31 18 GLU B C 1
ATOM 960 O O . GLU B 1 18 ? -6.863 20.984 11.992 1 97.31 18 GLU B O 1
ATOM 965 N N . LYS B 1 19 ? -6.578 21.766 14.047 1 98.31 19 LYS B N 1
ATOM 966 C CA . LYS B 1 19 ? -5.406 22.547 13.664 1 98.31 19 LYS B CA 1
ATOM 967 C C . LYS B 1 19 ? -4.262 21.641 13.219 1 98.31 19 LYS B C 1
ATOM 969 O O . LYS B 1 19 ? -3.654 21.859 12.172 1 98.31 19 LYS B O 1
ATOM 974 N N . ILE B 1 20 ? -3.91 20.594 13.961 1 98.25 20 ILE B N 1
ATOM 975 C CA . ILE B 1 20 ? -2.814 19.688 13.641 1 98.25 20 ILE B CA 1
ATOM 976 C C . ILE B 1 20 ? -3.129 18.938 12.352 1 98.25 20 ILE B C 1
ATOM 978 O O . ILE B 1 20 ? -2.24 18.703 11.523 1 98.25 20 ILE B O 1
ATOM 982 N N . MET B 1 21 ? -4.379 18.609 12.219 1 97 21 MET B N 1
ATOM 983 C CA . MET B 1 21 ? -4.824 17.953 10.992 1 97 21 MET B CA 1
ATOM 984 C C . MET B 1 21 ? -4.57 18.844 9.773 1 97 21 MET B C 1
ATOM 986 O O . MET B 1 21 ? -4.035 18.375 8.766 1 97 21 MET B O 1
ATOM 990 N N . GLN B 1 22 ? -4.938 20.078 9.859 1 98.19 22 GLN B N 1
ATOM 991 C CA . GLN B 1 22 ? -4.711 21.016 8.758 1 98.19 22 GLN B CA 1
ATOM 992 C C . GLN B 1 22 ? -3.223 21.172 8.461 1 98.19 22 GLN B C 1
ATOM 994 O O . GLN B 1 22 ? -2.812 21.188 7.297 1 98.19 22 GLN B O 1
ATOM 999 N N . GLU B 1 23 ? -2.418 21.25 9.484 1 98.62 23 GLU B N 1
ATOM 1000 C CA . GLU B 1 23 ? -0.972 21.328 9.312 1 98.62 23 GLU B CA 1
ATOM 1001 C C . GLU B 1 23 ? -0.421 20.094 8.609 1 98.62 23 GLU B C 1
ATOM 1003 O O . GLU B 1 23 ? 0.436 20.203 7.73 1 98.62 23 GLU B O 1
ATOM 1008 N N . HIS B 1 24 ? -0.875 18.953 9.031 1 98.12 24 HIS B N 1
ATOM 1009 C CA . HIS B 1 24 ? -0.475 17.688 8.422 1 98.12 24 HIS B CA 1
ATOM 1010 C C . HIS B 1 24 ? -0.849 17.656 6.941 1 98.12 24 HIS B C 1
ATOM 1012 O O . HIS B 1 24 ? -0.017 17.312 6.094 1 98.12 24 HIS B O 1
ATOM 1018 N N . GLN B 1 25 ? -2.061 18.016 6.648 1 97.19 25 GLN B N 1
ATOM 1019 C CA . GLN B 1 25 ? -2.537 18 5.27 1 97.19 25 GLN B CA 1
ATOM 1020 C C . GLN B 1 25 ? -1.747 18.984 4.406 1 97.19 25 GLN B C 1
ATOM 1022 O O . GLN B 1 25 ? -1.375 18.656 3.277 1 97.19 25 GLN B O 1
ATOM 1027 N N . ASP B 1 26 ? -1.537 20.172 4.945 1 98.19 26 ASP B N 1
ATOM 1028 C CA . ASP B 1 26 ? -0.735 21.172 4.227 1 98.19 26 ASP B CA 1
ATOM 1029 C C . ASP B 1 26 ? 0.673 20.641 3.961 1 98.19 26 ASP B C 1
ATOM 1031 O O . ASP B 1 26 ? 1.208 20.812 2.863 1 98.19 26 ASP B O 1
ATOM 1035 N N . TYR B 1 27 ? 1.222 20.047 4.934 1 98.62 27 TYR B N 1
ATOM 1036 C CA . TYR B 1 27 ? 2.588 19.547 4.82 1 98.62 27 TYR B CA 1
ATOM 1037 C C . TYR B 1 27 ? 2.676 18.438 3.791 1 98.62 27 TYR B C 1
ATOM 1039 O O . TYR B 1 27 ? 3.463 18.516 2.846 1 98.62 27 TYR B O 1
ATOM 1047 N N . THR B 1 28 ? 1.776 17.359 3.928 1 97.25 28 THR B N 1
ATOM 1048 C CA . THR B 1 28 ? 1.839 16.234 3.016 1 97.25 28 THR B CA 1
ATOM 1049 C C . THR B 1 28 ? 1.349 16.625 1.624 1 97.25 28 THR B C 1
ATOM 1051 O O . THR B 1 28 ? 1.716 16 0.629 1 97.25 28 THR B O 1
ATOM 1054 N N . GLY B 1 29 ? 0.541 17.688 1.592 1 97.12 29 GLY B N 1
ATOM 1055 C CA . GLY B 1 29 ? 0.1 18.219 0.315 1 97.12 29 GLY B CA 1
ATOM 1056 C C . GLY B 1 29 ? 1.247 18.625 -0.591 1 97.12 29 GLY B C 1
ATOM 1057 O O . GLY B 1 29 ? 1.099 18.656 -1.814 1 97.12 29 GLY B O 1
ATOM 1058 N N . ILE B 1 30 ? 2.361 19 -0.048 1 96.81 30 ILE B N 1
ATOM 1059 C CA . ILE B 1 30 ? 3.547 19.359 -0.816 1 96.81 30 ILE B CA 1
ATOM 1060 C C . ILE B 1 30 ? 3.928 18.219 -1.755 1 96.81 30 ILE B C 1
ATOM 1062 O O . ILE B 1 30 ? 4.145 18.438 -2.949 1 96.81 30 ILE B O 1
ATOM 1066 N N . LEU B 1 31 ? 4 17 -1.225 1 95.94 31 LEU B N 1
ATOM 1067 C CA . LEU B 1 31 ? 4.352 15.836 -2.025 1 95.94 31 LEU B CA 1
ATOM 1068 C C . LEU B 1 31 ? 3.305 15.586 -3.105 1 95.94 31 LEU B C 1
ATOM 1070 O O . LEU B 1 31 ? 3.641 15.172 -4.219 1 95.94 31 LEU B O 1
ATOM 1074 N N . MET B 1 32 ? 2.066 15.852 -2.738 1 95.38 32 MET B N 1
ATOM 1075 C CA . MET B 1 32 ? 0.972 15.672 -3.686 1 95.38 32 MET B CA 1
ATOM 1076 C C . MET B 1 32 ? 1.092 16.641 -4.852 1 95.38 32 MET B C 1
ATOM 1078 O O . MET B 1 32 ? 0.961 16.25 -6.012 1 95.38 32 MET B O 1
ATOM 1082 N N . LYS B 1 33 ? 1.4 17.828 -4.523 1 95.06 33 LYS B N 1
ATOM 1083 C CA . LYS B 1 33 ? 1.542 18.859 -5.539 1 95.06 33 LYS B CA 1
ATOM 1084 C C . LYS B 1 33 ? 2.736 18.578 -6.449 1 95.06 33 LYS B C 1
ATOM 1086 O O . LYS B 1 33 ? 2.699 18.891 -7.641 1 95.06 33 LYS B O 1
ATOM 1091 N N . GLU B 1 34 ? 3.713 17.922 -5.973 1 94.94 34 GLU B N 1
ATOM 1092 C CA . GLU B 1 34 ? 4.91 17.594 -6.738 1 94.94 34 GLU B CA 1
ATOM 1093 C C . GLU B 1 34 ? 4.688 16.344 -7.594 1 94.94 34 GLU B C 1
ATOM 1095 O O . GLU B 1 34 ? 5.578 15.938 -8.344 1 94.94 34 GLU B O 1
ATOM 1100 N N . GLY B 1 35 ? 3.578 15.68 -7.441 1 93.81 35 GLY B N 1
ATOM 1101 C CA . GLY B 1 35 ? 3.264 14.508 -8.234 1 93.81 35 GLY B CA 1
ATOM 1102 C C . GLY B 1 35 ? 3.955 13.25 -7.734 1 93.81 35 GLY B C 1
ATOM 1103 O O . GLY B 1 35 ? 4.121 12.289 -8.484 1 93.81 35 GLY B O 1
ATOM 1104 N N . LYS B 1 36 ? 4.352 13.25 -6.477 1 96 36 LYS B N 1
ATOM 1105 C CA . LYS B 1 36 ? 5.16 12.148 -5.965 1 96 36 LYS B CA 1
ATOM 1106 C C . LYS B 1 36 ? 4.297 11.109 -5.262 1 96 36 LYS B C 1
ATOM 1108 O O . LYS B 1 36 ? 4.758 10.008 -4.961 1 96 36 LYS B O 1
ATOM 1113 N N . VAL B 1 37 ? 3.031 11.43 -5.02 1 97.19 37 VAL B N 1
ATOM 1114 C CA . VAL B 1 37 ? 2.141 10.531 -4.297 1 97.19 37 VAL B CA 1
ATOM 1115 C C . VAL B 1 37 ? 1.217 9.82 -5.281 1 97.19 37 VAL B C 1
ATOM 1117 O O . VAL B 1 37 ? 0.506 10.461 -6.055 1 97.19 37 VAL B O 1
ATOM 1120 N N . LEU B 1 38 ? 1.324 8.453 -5.242 1 97 38 LEU B N 1
ATOM 1121 C CA . LEU B 1 38 ? 0.383 7.688 -6.051 1 97 38 LEU B CA 1
ATOM 1122 C C . LEU B 1 38 ? -1.025 7.77 -5.473 1 97 38 LEU B C 1
ATOM 1124 O O . LEU B 1 38 ? -1.97 8.133 -6.176 1 97 38 LEU B O 1
ATOM 1128 N N . PHE B 1 39 ? -1.118 7.426 -4.227 1 97.44 39 PHE B N 1
ATOM 1129 C CA . PHE B 1 39 ? -2.344 7.629 -3.465 1 97.44 39 PHE B CA 1
ATOM 1130 C C . PHE B 1 39 ? -2.039 7.762 -1.978 1 97.44 39 PHE B C 1
ATOM 1132 O O . PHE B 1 39 ? -0.968 7.359 -1.52 1 97.44 39 PHE B O 1
ATOM 1139 N N . SER B 1 40 ? -2.9 8.359 -1.217 1 97.75 40 SER B N 1
ATOM 1140 C CA . SER B 1 40 ? -2.916 8.453 0.24 1 97.75 40 SER B CA 1
ATOM 1141 C C . SER B 1 40 ? -4.238 7.953 0.811 1 97.75 40 SER B C 1
ATOM 1143 O O . SER B 1 40 ? -5.305 8.242 0.267 1 97.75 40 SER B O 1
ATOM 1145 N N . SER B 1 41 ? -4.125 7.172 1.89 1 98.25 41 SER B N 1
ATOM 1146 C CA . SER B 1 41 ? -5.32 6.5 2.393 1 98.25 41 SER B CA 1
ATOM 1147 C C . SER B 1 41 ? -5.223 6.25 3.895 1 98.25 41 SER B C 1
ATOM 1149 O O . SER B 1 41 ? -4.152 6.406 4.488 1 98.25 41 SER B O 1
ATOM 1151 N N . LEU B 1 42 ? -6.363 5.988 4.465 1 96.56 42 LEU B N 1
ATOM 1152 C CA . LEU B 1 42 ? -6.559 5.465 5.812 1 96.56 42 LEU B CA 1
ATOM 1153 C C . LEU B 1 42 ? -7.262 4.113 5.777 1 96.56 42 LEU B C 1
ATOM 1155 O O . LEU B 1 42 ? -8.211 3.922 5.012 1 96.56 42 LEU B O 1
ATOM 1159 N N . LYS B 1 43 ? -6.676 3.135 6.504 1 97 43 LYS B N 1
ATOM 1160 C CA . LYS B 1 43 ? -7.461 1.912 6.633 1 97 43 LYS B CA 1
ATOM 1161 C C . LYS B 1 43 ? -8.836 2.201 7.234 1 97 43 LYS B C 1
ATOM 1163 O O . LYS B 1 43 ? -8.969 3.076 8.094 1 97 43 LYS B O 1
ATOM 1168 N N . SER B 1 44 ? -9.828 1.498 6.82 1 94.06 44 SER B N 1
ATOM 1169 C CA . SER B 1 44 ? -11.211 1.807 7.16 1 94.06 44 SER B CA 1
ATOM 1170 C C . SER B 1 44 ? -11.438 1.724 8.664 1 94.06 44 SER B C 1
ATOM 1172 O O . SER B 1 44 ? -12.375 2.33 9.195 1 94.06 44 SER B O 1
ATOM 1174 N N . ASP B 1 45 ? -10.531 0.936 9.336 1 93.38 45 ASP B N 1
ATOM 1175 C CA . ASP B 1 45 ? -10.656 0.873 10.789 1 93.38 45 ASP B CA 1
ATOM 1176 C C . ASP B 1 45 ? -9.898 2.018 11.453 1 93.38 45 ASP B C 1
ATOM 1178 O O . ASP B 1 45 ? -9.773 2.057 12.68 1 93.38 45 ASP B O 1
ATOM 1182 N N . MET B 1 46 ? -9.344 2.859 10.648 1 91.25 46 MET B N 1
ATOM 1183 C CA . MET B 1 46 ? -8.664 4.082 11.055 1 91.25 46 MET B CA 1
ATOM 1184 C C . MET B 1 46 ? -7.383 3.762 11.828 1 91.25 46 MET B C 1
ATOM 1186 O O . MET B 1 46 ? -6.816 4.637 12.484 1 91.25 46 MET B O 1
ATOM 1190 N N . SER B 1 47 ? -6.93 2.566 11.672 1 94.81 47 SER B N 1
ATOM 1191 C CA . SER B 1 47 ? -5.781 2.135 12.461 1 94.81 47 SER B CA 1
ATOM 1192 C C . SER B 1 47 ? -4.469 2.596 11.828 1 94.81 47 SER B C 1
ATOM 1194 O O . SER B 1 47 ? -3.484 2.83 12.531 1 94.81 47 SER B O 1
ATOM 1196 N N . SER B 1 48 ? -4.445 2.641 10.516 1 97.69 48 SER B N 1
ATOM 1197 C CA . SER B 1 48 ? -3.17 2.883 9.844 1 97.69 48 SER B CA 1
ATOM 1198 C C . SER B 1 48 ? -3.367 3.652 8.547 1 97.69 48 SER B C 1
ATOM 1200 O O . SER B 1 48 ? -4.324 3.402 7.809 1 97.69 48 SER B O 1
ATOM 1202 N N . SER B 1 49 ? -2.502 4.621 8.328 1 98.31 49 SER B N 1
ATOM 1203 C CA . SER B 1 49 ? -2.426 5.258 7.016 1 98.31 49 SER B CA 1
ATOM 1204 C C . SER B 1 49 ? -1.542 4.461 6.062 1 98.31 49 SER B C 1
ATOM 1206 O O . SER B 1 49 ? -0.536 3.881 6.48 1 98.31 49 SER B O 1
ATOM 1208 N N . ILE B 1 50 ? -1.914 4.355 4.816 1 98.69 50 ILE B N 1
ATOM 1209 C CA . ILE B 1 50 ? -1.15 3.723 3.748 1 98.69 50 ILE B CA 1
ATOM 1210 C C . ILE B 1 50 ? -0.951 4.711 2.6 1 98.69 50 ILE B C 1
ATOM 1212 O O . ILE B 1 50 ? -1.922 5.234 2.049 1 98.69 50 ILE B O 1
ATOM 1216 N N . THR B 1 51 ? 0.253 4.984 2.281 1 98.69 51 THR B N 1
ATOM 1217 C CA . THR B 1 51 ? 0.601 5.883 1.188 1 98.69 51 THR B CA 1
ATOM 1218 C C . THR B 1 51 ? 1.729 5.297 0.344 1 98.69 51 THR B C 1
ATOM 1220 O O . THR B 1 51 ? 2.686 4.734 0.882 1 98.69 51 THR B O 1
ATOM 1223 N N . VAL B 1 52 ? 1.634 5.379 -0.982 1 98.38 52 VAL B N 1
ATOM 1224 C CA . VAL B 1 52 ? 2.725 5.016 -1.88 1 98.38 52 VAL B CA 1
ATOM 1225 C C . VAL B 1 52 ? 3.289 6.27 -2.541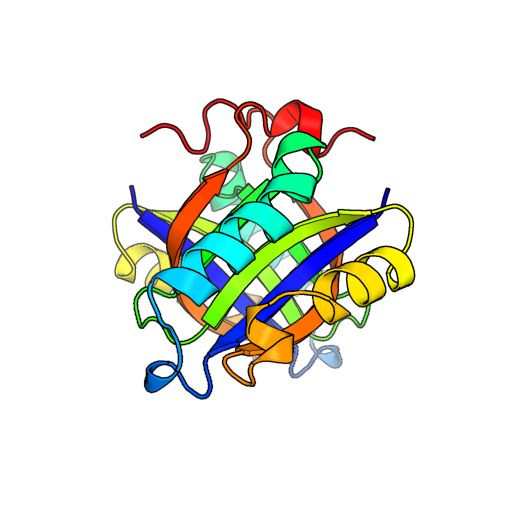 1 98.38 52 VAL B C 1
ATOM 1227 O O . VAL B 1 52 ? 2.545 7.066 -3.117 1 98.38 52 VAL B O 1
ATOM 1230 N N . VAL B 1 53 ? 4.59 6.434 -2.422 1 98.31 53 VAL B N 1
ATOM 1231 C CA . VAL B 1 53 ? 5.262 7.605 -2.982 1 98.31 53 VAL B CA 1
ATOM 1232 C C . VAL B 1 53 ? 6.445 7.16 -3.838 1 98.31 53 VAL B C 1
ATOM 1234 O O . VAL B 1 53 ? 6.922 6.031 -3.711 1 98.31 53 VAL B O 1
ATOM 1237 N N . LYS B 1 54 ? 6.891 8.055 -4.719 1 97.44 54 LYS B N 1
ATOM 1238 C CA . LYS B 1 54 ? 8.133 7.832 -5.453 1 97.44 54 LYS B CA 1
ATOM 1239 C C . LYS B 1 54 ? 9.188 8.867 -5.074 1 97.44 54 LYS B C 1
ATOM 1241 O O . LYS B 1 54 ? 8.852 10.008 -4.734 1 97.44 54 LYS B O 1
ATOM 1246 N N . SER B 1 55 ? 10.422 8.484 -5.004 1 98.06 55 SER B N 1
ATOM 1247 C CA . SER B 1 55 ? 11.547 9.32 -4.605 1 98.06 55 SER B CA 1
ATOM 1248 C C . SER B 1 55 ? 12.859 8.773 -5.156 1 98.06 55 SER B C 1
ATOM 1250 O O . SER B 1 55 ? 12.969 7.586 -5.461 1 98.06 55 SER B O 1
ATOM 1252 N N . GLU B 1 56 ? 13.852 9.672 -5.27 1 97.81 56 GLU B N 1
ATOM 1253 C CA . GLU B 1 56 ? 15.172 9.242 -5.723 1 97.81 56 GLU B CA 1
ATOM 1254 C C . GLU B 1 56 ? 15.828 8.32 -4.699 1 97.81 56 GLU B C 1
ATOM 1256 O O . GLU B 1 56 ? 16.5 7.352 -5.066 1 97.81 56 GLU B O 1
ATOM 1261 N N . THR B 1 57 ? 15.641 8.648 -3.424 1 98.06 57 THR B N 1
ATOM 1262 C CA . THR B 1 57 ? 16.25 7.836 -2.375 1 98.06 57 THR B CA 1
ATOM 1263 C C . THR B 1 57 ? 15.289 7.664 -1.201 1 98.06 57 THR B C 1
ATOM 1265 O O . THR B 1 57 ? 14.352 8.445 -1.042 1 98.06 57 THR B O 1
ATOM 1268 N N . GLU B 1 58 ? 15.578 6.598 -0.428 1 98.12 58 GLU B N 1
ATOM 1269 C CA . GLU B 1 58 ? 14.805 6.375 0.789 1 98.12 58 GLU B CA 1
ATOM 1270 C C . GLU B 1 58 ? 15.016 7.5 1.795 1 98.12 58 GLU B C 1
ATOM 1272 O O . GLU B 1 58 ? 14.094 7.883 2.518 1 98.12 58 GLU B O 1
ATOM 1277 N N . GLN B 1 59 ? 16.234 8.008 1.853 1 98.62 59 GLN B N 1
ATOM 1278 C CA . GLN B 1 59 ? 16.578 9.062 2.803 1 98.62 59 GLN B CA 1
ATOM 1279 C C . GLN B 1 59 ? 15.688 10.289 2.611 1 98.62 59 GLN B C 1
ATOM 1281 O O . GLN B 1 59 ? 15.258 10.906 3.586 1 98.62 59 GLN B O 1
ATOM 1286 N N . ILE B 1 60 ? 15.406 10.695 1.388 1 98.62 60 ILE B N 1
ATOM 1287 C CA . ILE B 1 60 ? 14.547 11.844 1.089 1 98.62 60 ILE B CA 1
ATOM 1288 C C . ILE B 1 60 ? 13.156 11.617 1.688 1 98.62 60 ILE B C 1
ATOM 1290 O O . ILE B 1 60 ? 12.586 12.516 2.303 1 98.62 60 ILE B O 1
ATOM 1294 N N . VAL B 1 61 ? 12.648 10.383 1.59 1 98.75 61 VAL B N 1
ATOM 1295 C CA . VAL B 1 61 ? 11.328 10.039 2.107 1 98.75 61 VAL B CA 1
ATOM 1296 C C . VAL B 1 61 ? 11.344 10.078 3.635 1 98.75 61 VAL B C 1
ATOM 1298 O O . VAL B 1 61 ? 10.453 10.672 4.254 1 98.75 61 VAL B O 1
ATOM 1301 N N . GLN B 1 62 ? 12.375 9.469 4.184 1 98.56 62 GLN B N 1
ATOM 1302 C CA . GLN B 1 62 ? 12.516 9.461 5.633 1 98.56 62 GLN B CA 1
ATOM 1303 C C . GLN B 1 62 ? 12.57 10.875 6.191 1 98.56 62 GLN B C 1
ATOM 1305 O O . GLN B 1 62 ? 11.875 11.203 7.156 1 98.56 62 GLN B O 1
ATOM 1310 N N . ASP B 1 63 ? 13.367 11.711 5.562 1 98.62 63 ASP B N 1
ATOM 1311 C CA . ASP B 1 63 ? 13.508 13.094 6.012 1 98.62 63 ASP B CA 1
ATOM 1312 C C . ASP B 1 63 ? 12.172 13.836 5.918 1 98.62 63 ASP B C 1
ATOM 1314 O O . ASP B 1 63 ? 11.844 14.633 6.797 1 98.62 63 ASP B O 1
ATOM 1318 N N . PHE B 1 64 ? 11.5 13.602 4.883 1 98.75 64 PHE B N 1
ATOM 1319 C CA . PHE B 1 64 ? 10.211 14.258 4.695 1 98.75 64 PHE B CA 1
ATOM 1320 C C . PHE B 1 64 ? 9.242 13.883 5.812 1 98.75 64 PHE B C 1
ATOM 1322 O O . PHE B 1 64 ? 8.672 14.758 6.461 1 98.75 64 PHE B O 1
ATOM 1329 N N . TYR B 1 65 ? 9.086 12.625 6.125 1 98.69 65 TYR B N 1
ATOM 1330 C CA . TYR B 1 65 ? 8.055 12.172 7.051 1 98.69 65 TYR B CA 1
ATOM 1331 C C . TYR B 1 65 ? 8.477 12.398 8.5 1 98.69 65 TYR B C 1
ATOM 1333 O O . TYR B 1 65 ? 7.641 12.406 9.406 1 98.69 65 TYR B O 1
ATOM 1341 N N . ARG B 1 66 ? 9.773 12.57 8.688 1 98.38 66 ARG B N 1
ATOM 1342 C CA . ARG B 1 66 ? 10.25 12.953 10.016 1 98.38 66 ARG B CA 1
ATOM 1343 C C . ARG B 1 66 ? 9.703 14.312 10.43 1 98.38 66 ARG B C 1
ATOM 1345 O O . ARG B 1 66 ? 9.594 14.617 11.617 1 98.38 66 ARG B O 1
ATOM 1352 N N . GLU B 1 67 ? 9.359 15.125 9.438 1 98.56 67 GLU B N 1
ATOM 1353 C CA . GLU B 1 67 ? 8.898 16.484 9.711 1 98.56 67 GLU B CA 1
ATOM 1354 C C . GLU B 1 67 ? 7.375 16.562 9.672 1 98.56 67 GLU B C 1
ATOM 1356 O O . GLU B 1 67 ? 6.805 17.656 9.828 1 98.56 67 GLU B O 1
ATOM 1361 N N . ASP B 1 68 ? 6.699 15.461 9.523 1 98.69 68 ASP B N 1
ATOM 1362 C CA . ASP B 1 68 ? 5.238 15.453 9.461 1 98.69 68 ASP B CA 1
ATOM 1363 C C . ASP B 1 68 ? 4.633 15.898 10.789 1 98.69 68 ASP B C 1
ATOM 1365 O O . ASP B 1 68 ? 4.965 15.352 11.844 1 98.69 68 ASP B O 1
ATOM 1369 N N . PRO B 1 69 ? 3.709 16.828 10.82 1 98.81 69 PRO B N 1
ATOM 1370 C CA . PRO B 1 69 ? 3.082 17.312 12.047 1 98.81 69 PRO B CA 1
ATOM 1371 C C . PRO B 1 69 ? 2.477 16.203 12.891 1 98.81 69 PRO B C 1
ATOM 1373 O O . PRO B 1 69 ? 2.484 16.281 14.125 1 98.81 69 PRO B O 1
ATOM 1376 N N . PHE B 1 70 ? 1.983 15.117 12.328 1 98.62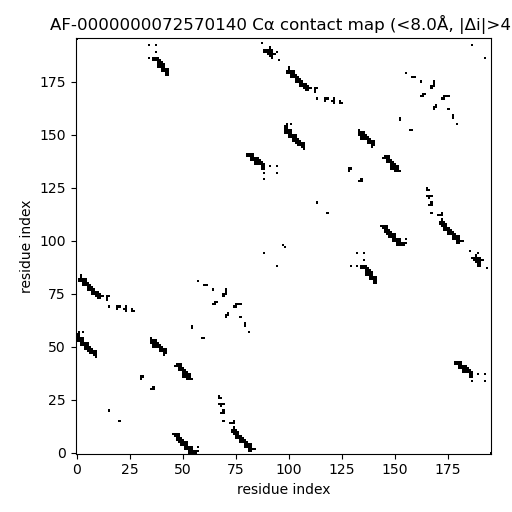 70 PHE B N 1
ATOM 1377 C CA . PHE B 1 70 ? 1.415 14.016 13.094 1 98.62 70 PHE B CA 1
ATOM 1378 C C . PHE B 1 70 ? 2.498 13.289 13.883 1 98.62 70 PHE B C 1
ATOM 1380 O O . PHE B 1 70 ? 2.287 12.93 15.047 1 98.62 70 PHE B O 1
ATOM 1387 N N . LEU B 1 71 ? 3.6 13.07 13.195 1 98.69 71 LEU B N 1
ATOM 1388 C CA . LEU B 1 71 ? 4.703 12.43 13.906 1 98.69 71 LEU B CA 1
ATOM 1389 C C . LEU B 1 71 ? 5.234 13.336 15.016 1 98.69 71 LEU B C 1
ATOM 1391 O O . LEU B 1 71 ? 5.422 12.891 16.141 1 98.69 71 LEU B O 1
ATOM 1395 N N . LYS B 1 72 ? 5.402 14.594 14.719 1 98.5 72 LYS B N 1
ATOM 1396 C CA . LYS B 1 72 ? 5.977 15.57 15.648 1 98.5 72 LYS B CA 1
ATOM 1397 C C . LYS B 1 72 ? 5.078 15.766 16.875 1 98.5 72 LYS B C 1
ATOM 1399 O O . LYS B 1 72 ? 5.559 16.109 17.953 1 98.5 72 LYS B O 1
ATOM 1404 N N . ASN B 1 73 ? 3.803 15.5 16.734 1 98.5 73 ASN B N 1
ATOM 1405 C CA . ASN B 1 73 ? 2.867 15.648 17.844 1 98.5 73 ASN B CA 1
ATOM 1406 C C . ASN B 1 73 ? 2.488 14.297 18.453 1 98.5 73 ASN B C 1
ATOM 1408 O O . ASN B 1 73 ? 1.485 14.188 19.156 1 98.5 73 ASN B O 1
ATOM 1412 N N . ASN B 1 74 ? 3.168 13.242 18.156 1 98.19 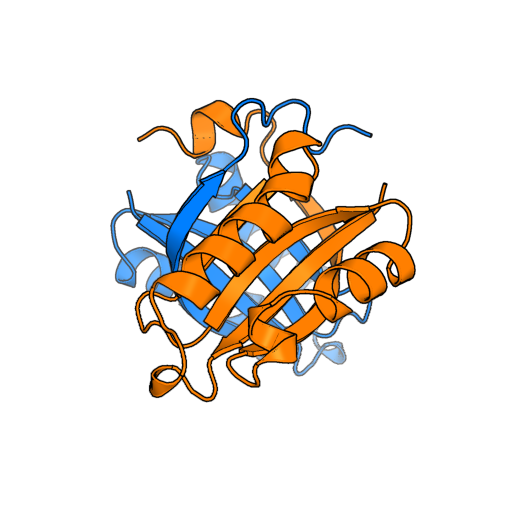74 ASN B N 1
ATOM 1413 C CA . ASN B 1 74 ? 3.027 11.906 18.734 1 98.19 74 ASN B CA 1
ATOM 1414 C C . ASN B 1 74 ? 1.658 11.312 18.422 1 98.19 74 ASN B C 1
ATOM 1416 O O . ASN B 1 74 ? 1.033 10.711 19.297 1 98.19 74 ASN B O 1
ATOM 1420 N N . ILE B 1 75 ? 1.188 11.547 17.281 1 98.5 75 ILE B N 1
ATOM 1421 C CA . ILE B 1 75 ? -0.108 11.023 16.859 1 98.5 75 ILE B CA 1
ATOM 1422 C C . ILE B 1 75 ? 0.086 9.727 16.094 1 98.5 75 ILE B C 1
ATOM 1424 O O . ILE B 1 75 ? -0.716 8.797 16.203 1 98.5 75 ILE B O 1
ATOM 1428 N N . ILE B 1 76 ? 1.136 9.695 15.25 1 98.5 76 ILE B N 1
ATOM 1429 C CA . ILE B 1 76 ? 1.35 8.625 14.281 1 98.5 76 ILE B CA 1
ATOM 1430 C C . ILE B 1 76 ? 2.824 8.227 14.273 1 98.5 76 ILE B C 1
ATOM 1432 O O . ILE B 1 76 ? 3.695 9.039 14.586 1 98.5 76 ILE B O 1
ATOM 1436 N N . THR B 1 77 ? 3.15 6.961 14.117 1 98.56 77 THR B N 1
ATOM 1437 C CA . THR B 1 77 ? 4.496 6.488 13.812 1 98.56 77 THR B CA 1
ATOM 1438 C C . THR B 1 77 ? 4.559 5.902 12.406 1 98.56 77 THR B C 1
ATOM 1440 O O . THR B 1 77 ? 3.623 5.23 11.961 1 98.56 77 THR B O 1
ATOM 1443 N N . TYR B 1 78 ? 5.695 6.152 11.727 1 98.62 78 TYR B N 1
ATOM 1444 C CA . TYR B 1 78 ? 5.793 5.734 10.328 1 98.62 78 TYR B CA 1
ATOM 1445 C C . TYR B 1 78 ? 6.797 4.602 10.172 1 98.62 78 TYR B C 1
ATOM 1447 O O . TYR B 1 78 ? 7.824 4.57 10.852 1 98.62 78 TYR B O 1
ATOM 1455 N N . SER B 1 79 ? 6.469 3.686 9.328 1 98 79 SER B N 1
ATOM 1456 C CA . SER B 1 79 ? 7.414 2.75 8.727 1 98 79 SER B CA 1
ATOM 1457 C C . SER B 1 79 ? 7.492 2.939 7.211 1 98 79 SER B C 1
ATOM 1459 O O . SER B 1 79 ? 6.469 3.152 6.555 1 98 79 SER B O 1
ATOM 1461 N N . ILE B 1 80 ? 8.711 2.93 6.746 1 98.5 80 ILE B N 1
ATOM 1462 C CA . ILE B 1 80 ? 8.953 3.154 5.324 1 98.5 80 ILE B CA 1
ATOM 1463 C C . ILE B 1 80 ? 9.68 1.95 4.727 1 98.5 80 ILE B C 1
ATOM 1465 O O . ILE B 1 80 ? 10.688 1.495 5.266 1 98.5 80 ILE B O 1
ATOM 1469 N N . SER B 1 81 ? 9.133 1.408 3.629 1 98.25 81 SER B N 1
ATOM 1470 C CA . SER B 1 81 ? 9.727 0.271 2.941 1 98.25 81 SER B CA 1
ATOM 1471 C C . SER B 1 81 ? 9.812 0.517 1.438 1 98.25 81 SER B C 1
ATOM 1473 O O . SER B 1 81 ? 8.883 1.057 0.838 1 98.25 81 SER B O 1
ATOM 1475 N N . GLU B 1 82 ? 10.93 0.065 0.885 1 98.62 82 GLU B N 1
ATOM 1476 C CA . GLU B 1 82 ? 11.078 0.151 -0.564 1 98.62 82 GLU B CA 1
ATOM 1477 C C . GLU B 1 82 ? 10.328 -0.979 -1.263 1 98.62 82 GLU B C 1
ATOM 1479 O O . GLU B 1 82 ? 10.352 -2.125 -0.809 1 98.62 82 GLU B O 1
ATOM 1484 N N . LEU B 1 83 ? 9.727 -0.608 -2.363 1 98.5 83 LEU B N 1
ATOM 1485 C CA . LEU B 1 83 ? 8.93 -1.562 -3.129 1 98.5 83 LEU B CA 1
ATOM 1486 C C . LEU B 1 83 ? 9.617 -1.908 -4.445 1 98.5 83 LEU B C 1
ATOM 1488 O O . LEU B 1 83 ? 10.125 -1.022 -5.141 1 98.5 83 LEU B O 1
ATOM 1492 N N . ASP B 1 84 ? 9.703 -3.152 -4.723 1 97.75 84 ASP B N 1
ATOM 1493 C CA . ASP B 1 84 ? 10.055 -3.646 -6.055 1 97.75 84 ASP B CA 1
ATOM 1494 C C . ASP B 1 84 ? 8.797 -4.012 -6.848 1 97.75 84 ASP B C 1
ATOM 1496 O O . ASP B 1 84 ? 8.273 -5.117 -6.715 1 97.75 84 ASP B O 1
ATOM 1500 N N . ILE B 1 85 ? 8.32 -3.057 -7.66 1 97 85 ILE B N 1
ATOM 1501 C CA . ILE B 1 85 ? 7.055 -3.217 -8.367 1 97 85 ILE B CA 1
ATOM 1502 C C . ILE B 1 85 ? 7.234 -4.188 -9.539 1 97 85 ILE B C 1
ATOM 1504 O O . ILE B 1 85 ? 8.102 -3.988 -10.383 1 97 85 ILE B O 1
ATOM 1508 N N . HIS B 1 86 ? 6.32 -5.207 -9.531 1 95.69 86 HIS B N 1
ATOM 1509 C CA . HIS B 1 86 ? 6.402 -6.234 -10.562 1 95.69 86 HIS B CA 1
ATOM 1510 C C . HIS B 1 86 ? 5.348 -6.016 -11.641 1 95.69 86 HIS B C 1
ATOM 1512 O O . HIS B 1 86 ? 5.5 -6.488 -12.773 1 95.69 86 HIS B O 1
ATOM 1518 N N . TYR B 1 87 ? 4.297 -5.441 -11.234 1 95.75 87 TYR B N 1
ATOM 1519 C CA . TYR B 1 87 ? 3.199 -5.121 -12.141 1 95.75 87 TYR B CA 1
ATOM 1520 C C . TYR B 1 87 ? 2.535 -3.807 -11.742 1 95.75 87 TYR B C 1
ATOM 1522 O O . TYR B 1 87 ? 2.424 -3.49 -10.562 1 95.75 87 TYR B O 1
ATOM 1530 N N . ASN B 1 88 ? 2.113 -3.041 -12.711 1 95.12 88 ASN B N 1
ATOM 1531 C CA . ASN B 1 88 ? 1.281 -1.865 -12.477 1 95.12 88 ASN B CA 1
ATOM 1532 C C . ASN B 1 88 ? 0.366 -1.588 -13.672 1 95.12 88 ASN B C 1
ATOM 1534 O O . ASN B 1 88 ? 0.611 -2.074 -14.773 1 95.12 88 ASN B O 1
ATOM 1538 N N . VAL B 1 89 ? -0.697 -0.917 -13.367 1 91.75 89 VAL B N 1
ATOM 1539 C CA . VAL B 1 89 ? -1.621 -0.539 -14.43 1 91.75 89 VAL B CA 1
ATOM 1540 C C . VAL B 1 89 ? -0.981 0.529 -15.32 1 91.75 89 VAL B C 1
ATOM 1542 O O . VAL B 1 89 ? -0.165 1.326 -14.852 1 91.75 89 VAL B O 1
ATOM 1545 N N . SER B 1 90 ? -1.378 0.523 -16.578 1 82.69 90 SER B N 1
ATOM 1546 C CA . SER B 1 90 ? -0.859 1.515 -17.516 1 82.69 90 SER B CA 1
ATOM 1547 C C . SER B 1 90 ? -1.517 2.873 -17.312 1 82.69 90 SER B C 1
ATOM 1549 O O . SER B 1 90 ? -0.891 3.912 -17.531 1 82.69 90 SER B O 1
ATOM 1551 N N . ASP B 1 91 ? -2.783 2.838 -16.969 1 79.88 91 ASP B N 1
ATOM 1552 C CA . ASP B 1 91 ? -3.539 4.07 -16.766 1 79.88 91 ASP B CA 1
ATOM 1553 C C . ASP B 1 91 ? -4.168 4.117 -15.383 1 79.88 91 ASP B C 1
ATOM 1555 O O . ASP B 1 91 ? -5.289 3.641 -15.18 1 79.88 91 ASP B O 1
ATOM 1559 N N . SER B 1 92 ? -3.504 4.855 -14.477 1 75.44 92 SER B N 1
ATOM 1560 C CA . SER B 1 92 ? -3.939 4.93 -13.086 1 75.44 92 SER B CA 1
ATOM 1561 C C . SER B 1 92 ? -5.129 5.867 -12.93 1 75.44 92 SER B C 1
ATOM 1563 O O . SER B 1 92 ? -5.949 5.695 -12.023 1 75.44 92 SER B O 1
ATOM 1565 N N . GLU B 1 93 ? -5.18 6.898 -13.781 1 75.75 93 GLU B N 1
ATOM 1566 C CA . GLU B 1 93 ? -6.285 7.848 -13.695 1 75.75 93 GLU B CA 1
ATOM 1567 C C . GLU B 1 93 ? -7.629 7.145 -13.852 1 75.75 93 GLU B C 1
ATOM 1569 O O . GLU B 1 93 ? -8.555 7.383 -13.078 1 75.75 93 GLU B O 1
ATOM 1574 N N . ASN B 1 94 ? -7.668 6.266 -14.773 1 84 94 ASN B N 1
ATOM 1575 C CA . ASN B 1 94 ? -8.922 5.57 -15.023 1 84 94 ASN B CA 1
ATOM 1576 C C . ASN B 1 94 ? -9.156 4.449 -14.016 1 84 94 ASN B C 1
ATOM 1578 O O . ASN B 1 94 ? -10.281 3.957 -13.883 1 84 94 ASN B O 1
ATOM 1582 N N . TRP B 1 95 ? -8.086 4.184 -13.305 1 92.62 95 TRP B N 1
ATOM 1583 C CA . TRP B 1 95 ? -8.227 3.07 -12.367 1 92.62 95 TRP B CA 1
ATOM 1584 C C . TRP B 1 95 ? -9.008 3.492 -11.133 1 92.62 95 TRP B C 1
ATOM 1586 O O . TRP B 1 95 ? -9.789 2.709 -10.586 1 92.62 95 TRP B O 1
ATOM 1596 N N . PHE B 1 96 ? -8.75 4.68 -10.672 1 92.5 96 PHE B N 1
ATOM 1597 C CA . PHE B 1 96 ? -9.398 5.16 -9.461 1 92.5 96 PHE B CA 1
ATOM 1598 C C . PHE B 1 96 ? -10.812 5.645 -9.766 1 92.5 96 PHE B C 1
ATOM 1600 O O . PHE B 1 96 ? -11.625 5.836 -8.852 1 92.5 96 PHE B O 1
ATOM 1607 N N . GLN B 1 97 ? -11.055 5.93 -11.07 1 79.31 97 GLN B N 1
ATOM 1608 C CA . GLN B 1 97 ? -12.383 6.418 -11.438 1 79.31 97 GLN B CA 1
ATOM 1609 C C . GLN B 1 97 ? -13.414 5.293 -11.383 1 79.31 97 GLN B C 1
ATOM 1611 O O . GLN B 1 97 ? -13.109 4.148 -11.727 1 79.31 97 GLN B O 1
ATOM 1616 N N . LYS B 1 98 ? -14.445 5.402 -10.633 1 63.41 98 LYS B N 1
ATOM 1617 C CA . LYS B 1 98 ? -15.539 4.449 -10.477 1 63.41 98 LYS B CA 1
ATOM 1618 C C . LYS B 1 98 ? -16.219 4.176 -11.812 1 63.41 98 LYS B C 1
ATOM 1620 O O . LYS B 1 98 ? -16.281 5.055 -12.68 1 63.41 98 LYS B O 1
#

Organism: NCBI:txid632245

pLDDT: mean 95.67, std 6.53, range [60.78, 98.81]

Nearest PDB structures (foldseek):
  4fpi-assembly1_E  TM=8.432E-01  e=2.057E-05  Rhodococcus opacus
  3zo7-assembly1_E  TM=8.442E-01  e=3.047E-05  Rhodococcus opacus
  3znj-assembly3_9  TM=8.102E-01  e=6.262E-05  Rhodococcus opacus
  3znj-assembly1_3  TM=8.163E-01  e=7.622E-05  Rhodococcus opacus
  4fpi-assembly1_C  TM=8.062E-01  e=9.276E-05  Rhodococcus opacus

Secondary structure (DSSP, 8-state):
-EEEEEEEEES-GGG--HHHHHHHHHHHHHHHHTT-EEEEEEETTSSEEEEEEEES-HHHHHHHHHT-HHHHTTSEEEEEEEEEEEEE-S--TTTS--/-EEEEEEEEES-GGG--HHHHHHHHHHHHHHHHTT-EEEEEEETTSSEEEEEEEES-HHHHHHHHHT-HHHHTTSEEEEEEEEEEEEE-S-HHHHH--

Solvent-accessible surface area (backbone atoms only — not comparable to full-atom values): 10411 Å² total; per-residue (Å²): 118,41,39,32,43,38,38,28,41,52,75,29,70,90,69,64,41,74,65,53,48,51,50,29,50,58,57,57,42,52,46,49,74,69,65,32,38,52,34,34,29,31,28,72,83,62,48,32,32,47,31,38,35,54,38,84,46,69,65,62,53,51,57,53,57,65,67,32,49,42,42,73,63,62,22,32,50,78,47,79,45,50,45,45,71,78,44,61,44,72,63,22,54,58,59,82,51,123,116,40,39,32,42,38,39,29,41,51,75,29,70,88,68,64,41,74,65,53,48,51,51,29,49,57,57,57,41,51,46,49,74,71,65,32,36,54,34,36,29,32,28,73,83,62,49,32,33,46,30,38,36,50,38,85,46,68,64,62,52,52,57,54,56,65,67,31,47,42,43,73,64,61,22,33,49,77,47,78,44,50,43,46,73,77,43,64,48,66,50,37,33,67,61,74,50,125

Foldseek 3Di:
DWKKKKKKFFDCQVLDDPVLVVQLCVLVVVQVVVVFWPDWDADPVNGMIITMGDDPDPVVVVVSVCPRSCVVSVGIDIDMDTDDDPDDDPDSVCPPPD/DWKKKKKKFFDCQVLDDPVLVVQLCVLVVVQVVVVFWLDWDADPVNGMIITMGDDPDPVVVVVSVCPRSCVVSVGIDIDMDTDDDDDDDPDSPVVPPD

=== Feature glossary ===
Legend for the data blocks above and below:

— What the protein is —

The amino-acid sequence is the protein's primary structure: the linear order of residues from the N-terminus to the C-terminus, written in one-letter code. Everything else here — the 3D coordinates, the secondary structure, the domain annotations — is ultimately a consequence of this string.

Functional annotations link the protein to curated databases. InterPro entries identify conserved domains and families by matching the sequence against member-database signatures (Pfam, PROSITE, CDD, …). Gene Ontology (GO) terms describe molecular function, biological process, and cellular component in a controlled vocabulary. CATH places the structure in a hierarchical fold classification (Class/Architecture/Topology/Homologous-superfamily). The organism is the source species.

— Where its atoms are —

Atomic coordinates in PDBx/mmCIF format — the same representation the Protein Data Bank distributes. Each line of the _atom_site loop places one backbone atom in Cartesian space (units: ångströms, origin: arbitrary).

The six renders are orthographic views along the three Cartesian axes in both directions. Representation (cartoon, sticks, or surface) and color scheme (sequence-rainbow or by-chain) vary across proteins so the training set covers all the common visualization conventions.

— Local backbone conformation —

Eight-state secondary structure (DSSP): H is the canonical α-helix, G the tighter 3₁₀-helix, I the wider π-helix; E/B are β-structure, T and S are turns and bends, and '-' is everything else. DSSP derives these from the pattern of main-chain N–H···O=C hydrogen bonds, not from the sequence.

Three-state secondary structure (P-SEA) collapses the eight DSSP classes into helix (a), strand (b), and coil (c). P-SEA assigns these from Cα geometry alone — distances and angles — without requiring backbone oxygens, so it works on any Cα trace.

φ (phi) and ψ (psi) are the two rotatable backbone dihedrals per residue: φ is the C(i-1)–N–Cα–C torsion, ψ is the N–Cα–C–N(i+1) torsion, both in degrees on (−180°, 180°]. α-helical residues cluster near (−60°, −45°); β-strand residues near (−120°, +130°). A Ramachandran plot is simply a scatter of (φ, ψ) for every residue.

— Global shape and packing —

The geometric summary reports three shape descriptors. Rg (radius of gyration) measures how spread out the Cα atoms are about their centre of mass; compact globular proteins have small Rg, elongated or unfolded ones large. Cα contacts (<8 Å, |i−j|>4) count long-range residue pairs in spatial proximity — high for tightly packed folds, near zero for rods or random coil. The bounding-box extents give the protein's footprint along x, y, z in Å.

SASA measures how much of the protein is reachable by solvent. It is computed by rolling a water-sized probe over the atomic surface and summing the exposed area (Å²). Per-residue SASA distinguishes core (buried, low SASA) from surface (exposed, high SASA) residues; total SASA is a whole-molecule size measure.

Plot images: a contact map (which residues are close in 3D, as an N×N binary image), a Ramachandran scatter (backbone torsion angles, revealing secondary-structure composition at a glance), and — for AlphaFold structures — a PAE heatmap (pairwise prediction confidence).

— Structural neighborhood —

A 3Di character summarizes, for each residue, the relative orientation of the Cα frame of its nearest spatial neighbor. Because it encodes fold topology rather than chemistry, 3Di alignments detect remote structural similarity that sequence alignment misses.

The Foldseek neighbor list gives the closest experimentally determined structures in the PDB, ranked by structural alignment. TM-score near 1 means near-identical fold; near 0.3 means only rough topology match. This is how one finds what a novel AlphaFold prediction most resembles in the solved-structure universe.

— Confidence and disorder —

For AlphaFold models, the B-factor field carries pLDDT — the model's own estimate of local accuracy on a 0–100 scale. Regions with pLDDT<50 should be treated as essentially unmodeled; they often correspond to intrinsically disordered segments.

Crystallographic B-factors measure how much each atom's electron density is smeared out, in Å². They rise in mobile loops and surface residues and fall in the buried interior. In AlphaFold models this column is repurposed to hold pLDDT instead.

Predicted Aligned Error (PAE) is an AlphaFold confidence matrix: entry (i, j) is the expected error in the position of residue j, in ångströms, when the prediction is superimposed on the true structure at residue i. Low PAE within a block of residues means that block is internally rigid and well-predicted; high PAE between two blocks means their relative placement is uncertain even if each block individually is confident.